Protein AF-A0ABD3L3A5-F1 (afdb_monomer_lite)

InterPro domains:
  IPR055900 Domain of unknown function DUF7477 [PF24289] (70-193)

Sequence (197 aa):
MATPLDMPCDACPGPYLQFTASVLDLKFDEEPNYAEYISLFHGITGQNIYVWPVHRDASQEVPCEQVQLKDDDEPSKRTRIGLKLKQWMSVYHVHLPMKQRYLSNSNDVDLPLHIQKGRAKGIHVASVASGPLSKSWAIIMDDGVGYTAQTYAISFGYLPEDWIRAHRSQSYYITIVAGAADHRFLVIRSKGWSVNV

Organism: Eucalyptus globulus (NCBI:txid34317)

Structure (mmCIF, N/CA/C/O backbone):
data_AF-A0ABD3L3A5-F1
#
_entry.id   AF-A0ABD3L3A5-F1
#
loop_
_atom_site.group_PDB
_atom_site.id
_atom_site.type_symbol
_atom_site.label_atom_id
_atom_site.label_alt_id
_atom_site.label_comp_id
_atom_site.label_asym_id
_atom_site.label_entity_id
_atom_site.label_seq_id
_atom_site.pdbx_PDB_ins_code
_atom_site.Cartn_x
_atom_site.Cartn_y
_atom_site.Cartn_z
_atom_site.occupancy
_atom_site.B_iso_or_equiv
_atom_site.auth_seq_id
_atom_site.auth_comp_id
_atom_site.auth_asym_id
_atom_site.auth_atom_id
_atom_site.pdbx_PDB_model_num
ATOM 1 N N . MET A 1 1 ? -26.526 29.494 6.160 1.00 39.25 1 MET A N 1
ATOM 2 C CA . MET A 1 1 ? -26.578 28.332 5.252 1.00 39.25 1 MET A CA 1
ATOM 3 C C . MET A 1 1 ? -26.119 27.134 6.058 1.00 39.25 1 MET A C 1
ATOM 5 O O . MET A 1 1 ? -24.961 27.113 6.447 1.00 39.25 1 MET A O 1
ATOM 9 N N . ALA A 1 2 ? -27.033 26.241 6.433 1.00 44.03 2 ALA A N 1
ATOM 10 C CA . ALA A 1 2 ? -26.690 25.049 7.200 1.00 44.03 2 ALA A CA 1
ATOM 11 C C . ALA A 1 2 ? -26.142 23.997 6.229 1.00 44.03 2 ALA A C 1
ATOM 13 O O . ALA A 1 2 ? -26.811 23.646 5.259 1.00 44.03 2 ALA A O 1
ATOM 14 N N . THR A 1 3 ? -24.908 23.553 6.446 1.00 47.72 3 THR A N 1
ATOM 15 C CA . THR A 1 3 ? -24.361 22.368 5.779 1.00 47.72 3 THR A CA 1
ATOM 16 C C . THR A 1 3 ? -25.248 21.171 6.124 1.00 47.72 3 THR A C 1
ATOM 18 O O . THR A 1 3 ? -25.439 20.913 7.313 1.00 47.72 3 THR A O 1
ATOM 21 N N . PRO A 1 4 ? -25.815 20.459 5.135 1.00 51.56 4 PRO A N 1
ATOM 22 C CA . PRO A 1 4 ? -26.611 19.270 5.408 1.00 51.56 4 PRO A CA 1
ATOM 23 C C . PRO A 1 4 ? -25.742 18.207 6.095 1.00 51.56 4 PRO A C 1
ATOM 25 O O . PRO A 1 4 ? -24.599 17.977 5.692 1.00 51.56 4 PRO A O 1
ATOM 28 N N . LEU A 1 5 ? -26.295 17.577 7.138 1.00 51.19 5 LEU A N 1
ATOM 29 C CA . LEU A 1 5 ? -25.652 16.523 7.938 1.00 51.19 5 LEU A CA 1
ATOM 30 C C . LEU A 1 5 ? -25.265 15.276 7.130 1.00 51.19 5 LEU A C 1
ATOM 32 O O . LEU A 1 5 ? -24.512 14.448 7.634 1.00 51.19 5 LEU A O 1
ATOM 36 N N . ASP A 1 6 ? -25.745 15.165 5.894 1.00 52.41 6 ASP A N 1
ATOM 37 C CA . ASP A 1 6 ? -25.527 14.005 5.032 1.00 52.41 6 ASP A CA 1
ATOM 38 C C . ASP A 1 6 ? -24.131 13.976 4.389 1.00 52.41 6 ASP A C 1
ATOM 40 O O . ASP A 1 6 ? -23.719 12.953 3.857 1.00 52.41 6 ASP A O 1
ATOM 44 N N . MET A 1 7 ? -23.364 15.073 4.423 1.00 51.09 7 MET A N 1
ATOM 45 C CA . MET A 1 7 ? -22.131 15.162 3.625 1.00 51.09 7 MET A CA 1
ATOM 46 C C . MET A 1 7 ? -20.868 14.466 4.186 1.00 51.09 7 MET A C 1
ATOM 48 O O . MET A 1 7 ? -19.967 14.205 3.389 1.00 51.09 7 MET A O 1
ATOM 52 N N . PRO A 1 8 ? -20.732 14.152 5.495 1.00 52.25 8 PRO A N 1
ATOM 53 C CA . PRO A 1 8 ? -19.594 13.376 5.987 1.00 52.25 8 PRO A CA 1
ATOM 54 C C . PRO A 1 8 ? -19.898 11.901 6.295 1.00 52.25 8 PRO A C 1
ATOM 56 O O . PRO A 1 8 ? -18.972 11.202 6.706 1.00 52.25 8 PRO A O 1
ATOM 59 N N . CYS A 1 9 ? -21.142 11.412 6.167 1.00 52.06 9 CYS A N 1
ATOM 60 C CA . CYS A 1 9 ? -21.490 10.118 6.763 1.00 52.06 9 CYS A CA 1
ATOM 61 C C . CYS A 1 9 ? -22.520 9.260 6.005 1.00 52.06 9 CYS A C 1
ATOM 63 O O . CYS A 1 9 ? -23.557 8.893 6.553 1.00 52.06 9 CYS A O 1
ATOM 65 N N . ASP A 1 10 ? -22.172 8.820 4.793 1.00 55.31 10 ASP A N 1
ATOM 66 C CA . ASP A 1 10 ? -22.954 7.838 4.013 1.00 55.31 10 ASP A CA 1
ATOM 67 C C . ASP A 1 10 ? -23.105 6.455 4.699 1.00 55.31 10 ASP A C 1
ATOM 69 O O . ASP A 1 10 ? -23.906 5.628 4.271 1.00 55.31 10 ASP A O 1
ATOM 73 N N . ALA A 1 11 ? -22.350 6.191 5.774 1.00 58.19 11 ALA A N 1
ATOM 74 C CA . ALA A 1 11 ? -22.348 4.928 6.523 1.00 58.19 11 ALA A CA 1
ATOM 75 C C . ALA A 1 11 ? -22.592 5.103 8.038 1.00 58.19 11 ALA A C 1
ATOM 77 O O . ALA A 1 11 ? -22.272 4.210 8.826 1.00 58.19 11 ALA A O 1
ATOM 78 N N . CYS A 1 12 ? -23.116 6.254 8.479 1.00 62.62 12 CYS A N 1
ATOM 79 C CA . CYS A 1 12 ? -23.375 6.479 9.902 1.00 62.62 12 CYS A CA 1
ATOM 80 C C . CYS A 1 12 ? -24.546 5.608 10.394 1.00 62.62 12 CYS A C 1
ATOM 82 O O . CYS A 1 12 ? -25.647 5.701 9.846 1.00 62.62 12 CYS A O 1
ATOM 84 N N . PRO A 1 13 ? -24.371 4.809 11.462 1.00 73.94 13 PRO A N 1
ATOM 85 C CA . PRO A 1 13 ? -25.483 4.100 12.081 1.00 73.94 13 PRO A CA 1
ATOM 86 C C . PRO A 1 13 ? -26.557 5.087 12.558 1.00 73.94 13 PRO A C 1
ATOM 88 O O . PRO A 1 13 ? -26.231 6.120 13.144 1.00 73.94 13 PRO A O 1
ATOM 91 N N . GLY A 1 14 ? -27.834 4.746 12.358 1.00 78.31 14 GLY A N 1
ATOM 92 C CA . GLY A 1 14 ? -28.985 5.612 12.662 1.00 78.31 14 GLY A CA 1
ATOM 93 C C . GLY A 1 14 ? -28.953 6.338 14.022 1.00 78.31 14 GLY A C 1
ATOM 94 O O . GLY A 1 14 ? -29.267 7.529 14.052 1.00 78.31 14 GLY A O 1
ATOM 95 N N . PRO A 1 15 ? -28.513 5.704 15.129 1.00 82.25 15 PRO A N 1
ATOM 96 C CA . PRO A 1 15 ? -28.387 6.372 16.428 1.00 82.25 15 PRO A CA 1
ATOM 97 C C . PRO A 1 15 ? -27.468 7.599 16.440 1.00 82.25 15 PRO A C 1
ATOM 99 O O . PRO A 1 15 ? -27.747 8.566 17.145 1.00 82.25 15 PRO A O 1
ATOM 102 N N . TYR A 1 16 ? -26.400 7.602 15.634 1.00 79.69 16 TYR A N 1
ATOM 103 C CA . TYR A 1 16 ? -25.496 8.749 15.536 1.00 79.69 16 TYR A CA 1
ATOM 104 C C . TYR A 1 16 ? -26.164 9.941 14.852 1.00 79.69 16 TYR A C 1
ATOM 106 O O . TYR A 1 16 ? -25.969 11.065 15.300 1.00 79.69 16 TYR A O 1
ATOM 114 N N . LEU A 1 17 ? -26.979 9.699 13.820 1.00 82.25 17 LEU A N 1
ATOM 115 C CA . LEU A 1 17 ? -27.722 10.755 13.125 1.00 82.25 17 LEU A CA 1
ATOM 116 C C . LEU A 1 17 ? -28.801 11.372 14.021 1.00 82.25 17 LEU A C 1
ATOM 118 O O . LEU A 1 17 ? -28.996 12.584 14.016 1.00 82.25 17 LEU A O 1
ATOM 122 N N . GLN A 1 18 ? -29.482 10.542 14.814 1.00 81.81 18 GLN A N 1
ATOM 123 C CA . GLN A 1 18 ? -30.490 11.010 15.766 1.00 81.81 18 GLN A CA 1
ATOM 124 C C . GLN A 1 18 ? -29.857 11.863 16.869 1.00 81.81 18 GLN A C 1
ATOM 126 O O . GLN A 1 18 ? -30.337 12.956 17.148 1.00 81.81 18 GLN A O 1
ATOM 131 N N . PHE A 1 19 ? -28.730 11.417 17.428 1.00 86.12 19 PHE A N 1
ATOM 132 C CA . PHE A 1 19 ? -27.993 12.182 18.430 1.00 86.12 19 PHE A CA 1
ATOM 133 C C . PHE A 1 19 ? -27.501 13.535 17.898 1.00 86.12 19 PHE A C 1
ATOM 135 O O . PHE A 1 19 ? -27.690 14.560 18.551 1.00 86.12 19 PHE A O 1
ATOM 142 N N . THR A 1 20 ? -26.876 13.565 16.717 1.00 82.06 20 THR A N 1
ATOM 143 C CA . THR A 1 20 ? -26.348 14.817 16.158 1.00 82.06 20 THR A CA 1
ATOM 144 C C . THR A 1 20 ? -27.461 15.798 15.812 1.00 82.06 20 THR A C 1
ATOM 146 O O . THR A 1 20 ? -27.297 16.986 16.072 1.00 82.06 20 THR A O 1
ATOM 149 N N . ALA A 1 21 ? -28.596 15.325 15.292 1.00 85.00 21 ALA A N 1
ATOM 150 C CA . ALA A 1 21 ? -29.762 16.169 15.049 1.00 85.00 21 ALA A CA 1
ATOM 151 C C . ALA A 1 21 ? -30.277 16.813 16.347 1.00 85.00 21 ALA A C 1
ATOM 153 O O . ALA A 1 21 ? -30.484 18.023 16.378 1.00 85.00 21 ALA A O 1
ATOM 154 N N . SER A 1 22 ? -30.405 16.040 17.430 1.00 84.12 22 SER A N 1
ATOM 155 C CA . SER A 1 22 ? -30.870 16.557 18.723 1.00 84.12 22 SER A CA 1
ATOM 156 C C . SER A 1 22 ? -29.886 17.538 19.366 1.00 84.12 22 SER A C 1
ATOM 158 O O . SER A 1 22 ? -30.298 18.571 19.879 1.00 84.12 22 SER A O 1
ATOM 160 N N . VAL A 1 23 ? -28.578 17.266 19.310 1.00 86.00 23 VAL A N 1
ATOM 161 C CA . VAL A 1 23 ? -27.558 18.159 19.891 1.00 86.00 23 VAL A CA 1
ATOM 162 C C . VAL A 1 23 ? -27.420 19.464 19.107 1.00 86.00 23 VAL A C 1
ATOM 164 O O . VAL A 1 23 ? -27.127 20.501 19.696 1.00 86.00 23 VAL A O 1
ATOM 167 N N . LEU A 1 24 ? -27.623 19.433 17.789 1.00 85.19 24 LEU A N 1
ATOM 168 C CA . LEU A 1 24 ? -27.557 20.634 16.955 1.00 85.19 24 LEU A CA 1
ATOM 169 C C . LEU A 1 24 ? -28.806 21.517 17.069 1.00 85.19 24 LEU A C 1
ATOM 171 O O . LEU A 1 24 ? -28.704 22.714 16.809 1.00 85.19 24 LEU A O 1
ATOM 175 N N . ASP A 1 25 ? -29.950 20.949 17.454 1.00 86.81 25 ASP A N 1
ATOM 176 C CA . ASP A 1 25 ? -31.201 21.687 17.690 1.00 86.81 25 ASP A CA 1
ATOM 177 C C . ASP A 1 25 ? -31.326 22.219 19.132 1.00 86.81 25 ASP A C 1
ATOM 179 O O . ASP A 1 25 ? -32.231 22.992 19.449 1.00 86.81 25 ASP A O 1
ATOM 183 N N . LEU A 1 26 ? -30.395 21.843 20.015 1.00 88.06 26 LEU A N 1
ATOM 184 C CA . LEU A 1 26 ? -30.419 22.235 21.420 1.00 88.06 26 LEU A CA 1
ATOM 185 C C . LEU A 1 26 ? -30.184 23.742 21.595 1.00 88.06 26 LEU A C 1
ATOM 187 O O . LEU A 1 26 ? -29.246 24.325 21.041 1.00 88.06 26 LEU A O 1
ATOM 191 N N . LYS A 1 27 ? -31.014 24.383 22.421 1.00 86.69 27 LYS A N 1
ATOM 192 C CA . LYS A 1 27 ? -30.847 25.800 22.768 1.00 86.69 27 LYS A CA 1
ATOM 193 C C . LYS A 1 27 ? -29.768 25.976 23.834 1.00 86.69 27 LYS A C 1
ATOM 195 O O . LYS A 1 27 ? -29.511 25.084 24.631 1.00 86.69 27 LYS A O 1
ATOM 200 N N . PHE A 1 28 ? -29.169 27.165 23.877 1.00 80.31 28 PHE A N 1
ATOM 201 C CA . PHE A 1 28 ? -28.064 27.477 24.793 1.00 80.31 28 PHE A CA 1
ATOM 202 C C . PHE A 1 28 ? -28.402 27.248 26.279 1.00 80.31 28 PHE A C 1
ATOM 204 O O . PHE A 1 28 ? -27.544 26.795 27.029 1.00 80.31 28 PHE A O 1
ATOM 211 N N . ASP A 1 29 ? -29.647 27.522 26.681 1.00 87.94 29 ASP A N 1
ATOM 212 C CA . ASP A 1 29 ? -30.117 27.393 28.069 1.00 87.94 29 ASP A CA 1
ATOM 213 C C . ASP A 1 29 ? -30.863 26.071 28.345 1.00 87.94 29 ASP A C 1
ATOM 215 O O . ASP A 1 29 ? -31.409 25.882 29.431 1.00 87.94 29 ASP A O 1
ATOM 219 N N . GLU A 1 30 ? -30.948 25.170 27.362 1.00 88.12 30 GLU A N 1
ATOM 220 C CA . GLU A 1 30 ? -31.668 23.901 27.483 1.00 88.12 30 GLU A CA 1
ATOM 221 C C . GLU A 1 30 ? -30.737 22.803 28.011 1.00 88.12 30 GLU A C 1
ATOM 223 O O . GLU A 1 30 ? -29.646 22.581 27.484 1.00 88.12 30 GLU A O 1
ATOM 228 N N . GLU A 1 31 ? -31.154 22.103 29.070 1.00 86.00 31 GLU A N 1
ATOM 229 C CA . GLU A 1 31 ? -30.386 20.976 29.599 1.00 86.00 31 GLU A CA 1
ATOM 230 C C . GLU A 1 31 ? -30.533 19.757 28.672 1.00 86.00 31 GLU A C 1
ATOM 232 O O . GLU A 1 31 ? -31.655 19.303 28.431 1.00 86.00 31 GLU A O 1
ATOM 237 N N . PRO A 1 32 ? -29.431 19.182 28.153 1.00 86.75 32 PRO A N 1
ATOM 238 C CA . PRO A 1 32 ? -29.523 18.048 27.246 1.00 86.75 32 PRO A CA 1
ATOM 239 C C . PRO A 1 32 ? -30.070 16.808 27.960 1.00 86.75 32 PRO A C 1
ATOM 241 O O . PRO A 1 32 ? -29.621 16.459 29.055 1.00 86.75 32 PRO A O 1
ATOM 244 N N . ASN A 1 33 ? -30.978 16.076 27.311 1.00 85.81 33 ASN A N 1
ATOM 245 C CA . ASN A 1 33 ? -31.489 14.815 27.845 1.00 85.81 33 ASN A CA 1
ATOM 246 C C . ASN A 1 33 ? -30.467 13.678 27.676 1.00 85.81 33 ASN A C 1
ATOM 248 O O . ASN A 1 33 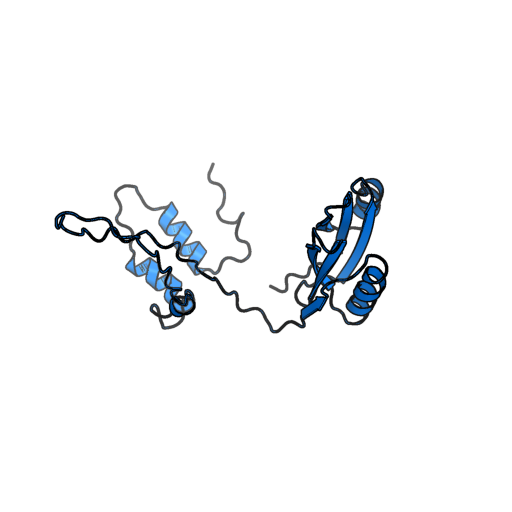? -30.549 12.843 26.773 1.00 85.81 33 ASN A O 1
ATOM 252 N N . TYR A 1 34 ? -29.490 13.627 28.581 1.00 82.56 34 TYR A N 1
ATOM 253 C CA . TYR A 1 34 ? -28.433 12.615 28.555 1.00 82.56 34 TYR A CA 1
ATOM 254 C C . TYR A 1 34 ? -28.968 11.179 28.637 1.00 82.56 34 TYR A C 1
ATOM 256 O O . TYR A 1 34 ? -28.387 10.284 28.027 1.00 82.56 34 TYR A O 1
ATOM 264 N N . ALA A 1 35 ? -30.069 10.940 29.356 1.00 82.38 35 ALA A N 1
ATOM 265 C CA . ALA A 1 35 ? -30.639 9.600 29.503 1.00 82.38 35 ALA A CA 1
ATOM 266 C C . ALA A 1 35 ? -31.161 9.048 28.167 1.00 82.38 35 ALA A C 1
ATOM 268 O O . ALA A 1 35 ? -30.964 7.872 27.849 1.00 82.38 35 ALA A O 1
ATOM 269 N N . GLU A 1 36 ? -31.778 9.908 27.360 1.00 84.50 36 GLU A N 1
ATOM 270 C CA . GLU A 1 36 ? -32.260 9.565 26.024 1.00 84.50 36 GLU A CA 1
ATOM 271 C C . GLU A 1 36 ? -31.098 9.319 25.060 1.00 84.50 36 GLU A C 1
ATOM 273 O O . GLU A 1 36 ? -31.061 8.285 24.394 1.00 84.50 36 GLU A O 1
ATOM 278 N N . TYR A 1 37 ? -30.077 10.180 25.077 1.00 85.19 37 TYR A N 1
ATOM 279 C CA . TYR A 1 37 ? -28.879 9.991 24.255 1.00 85.19 37 TYR A CA 1
ATOM 280 C C . 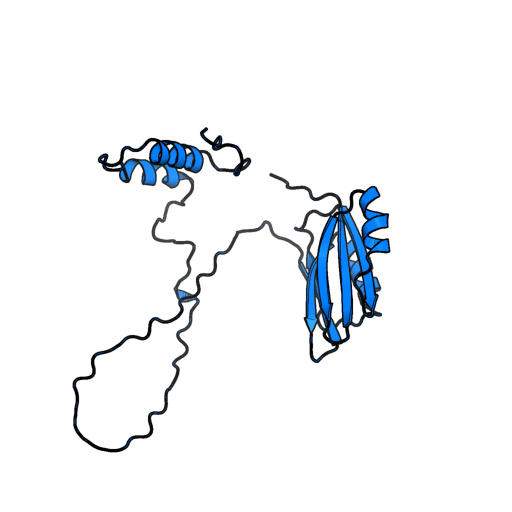TYR A 1 37 ? -28.143 8.693 24.560 1.00 85.19 37 TYR A C 1
ATOM 282 O O . TYR A 1 37 ? -27.755 7.977 23.643 1.00 85.19 37 TYR A O 1
ATOM 290 N N . ILE A 1 38 ? -27.984 8.348 25.837 1.00 80.06 38 ILE A N 1
ATOM 291 C CA . ILE A 1 38 ? -27.358 7.084 26.237 1.00 80.06 38 ILE A CA 1
ATOM 292 C C . ILE A 1 38 ? -28.194 5.891 25.745 1.00 80.06 38 ILE A C 1
ATOM 294 O O . ILE A 1 38 ? -27.638 4.888 25.294 1.00 80.06 38 ILE A O 1
ATOM 298 N N . SER A 1 39 ? -29.523 6.014 25.767 1.00 82.62 39 SER A N 1
ATOM 299 C CA . SER A 1 39 ? -30.437 4.958 25.319 1.00 82.62 39 SER A CA 1
ATOM 300 C C . SER A 1 39 ? -30.344 4.694 23.812 1.00 82.62 39 SER A C 1
ATOM 302 O O . SER A 1 39 ? -30.400 3.533 23.406 1.00 82.62 39 SER A O 1
ATOM 304 N N . LEU A 1 40 ? -30.119 5.729 22.988 1.00 82.81 40 LEU A N 1
ATOM 305 C CA . LEU A 1 40 ? -29.905 5.585 21.538 1.00 82.81 40 LEU A CA 1
ATOM 306 C C . LEU A 1 40 ? -28.744 4.632 21.214 1.00 82.81 40 LEU A C 1
ATOM 308 O O . LEU A 1 40 ? -28.814 3.849 20.265 1.00 82.81 40 LEU A O 1
ATOM 312 N N . PHE A 1 41 ? -27.681 4.670 22.018 1.00 80.31 41 PHE A N 1
ATOM 313 C CA . PHE A 1 41 ? -26.477 3.879 21.776 1.00 80.31 41 PHE A CA 1
ATOM 314 C C . PHE A 1 41 ? -26.493 2.502 22.431 1.00 80.31 41 PHE A C 1
ATOM 316 O O . PHE A 1 41 ? -25.655 1.685 22.070 1.00 80.31 41 PHE A O 1
ATOM 323 N N . HIS A 1 42 ? -27.460 2.179 23.294 1.00 73.50 42 HIS A N 1
ATOM 324 C CA . HIS A 1 42 ? -27.514 0.892 24.001 1.00 73.50 42 HIS A CA 1
ATOM 325 C C . HIS A 1 42 ? -27.622 -0.334 23.063 1.00 73.50 42 HIS A C 1
ATOM 327 O O . HIS A 1 42 ? -27.287 -1.451 23.450 1.00 73.50 42 HIS A O 1
ATOM 333 N N . GLY A 1 43 ? -28.087 -0.154 21.820 1.00 68.62 43 GLY A N 1
ATOM 334 C CA . GLY A 1 43 ? -28.076 -1.209 20.795 1.00 68.62 43 GLY A CA 1
ATOM 335 C C . GLY A 1 43 ? -26.723 -1.395 20.091 1.00 68.62 43 GLY A C 1
ATOM 336 O O . GLY A 1 43 ? -26.465 -2.465 19.548 1.00 68.62 43 GLY A O 1
ATOM 337 N N . ILE A 1 44 ? -25.866 -0.366 20.099 1.00 68.19 44 ILE A N 1
ATOM 338 C CA . ILE A 1 44 ? -24.547 -0.342 19.439 1.00 68.19 44 ILE A CA 1
ATOM 339 C C . ILE A 1 44 ? -23.431 -0.620 20.448 1.00 68.19 44 ILE A C 1
ATOM 341 O O . ILE A 1 44 ? -22.529 -1.415 20.190 1.00 68.19 44 ILE A O 1
ATOM 345 N N . THR A 1 45 ? -23.479 0.025 21.610 1.00 62.00 45 THR A N 1
ATOM 346 C CA . THR A 1 45 ? -22.629 -0.320 22.742 1.00 62.00 45 THR A CA 1
ATOM 347 C C . THR A 1 45 ? -23.196 -1.605 23.312 1.00 62.00 45 THR A C 1
ATOM 349 O O . THR A 1 45 ? -24.304 -1.597 23.841 1.00 62.00 45 THR A O 1
ATOM 352 N N . GLY A 1 46 ? -22.480 -2.719 23.152 1.00 56.75 46 GLY A N 1
ATOM 353 C CA . GLY A 1 46 ? -22.901 -4.012 23.692 1.00 56.75 46 GLY A CA 1
ATOM 354 C C . GLY A 1 46 ? -23.305 -3.921 25.169 1.00 56.75 46 GLY A C 1
ATOM 355 O O . GLY A 1 46 ? -22.967 -2.954 25.847 1.00 56.75 46 GLY A O 1
ATOM 356 N N . GLN A 1 47 ? -23.992 -4.949 25.681 1.00 52.69 47 GLN A N 1
ATOM 357 C CA . GLN A 1 47 ? -24.621 -5.021 27.020 1.00 52.69 47 GLN A CA 1
ATOM 358 C C . GLN A 1 47 ? -23.723 -4.668 28.229 1.00 52.69 47 GLN A C 1
ATOM 360 O O . GLN A 1 47 ? -24.184 -4.694 29.367 1.00 52.69 47 GLN A O 1
ATOM 365 N N . ASN A 1 48 ? -22.448 -4.348 28.021 1.00 47.62 48 ASN A N 1
ATOM 366 C CA . ASN A 1 48 ? -21.506 -3.995 29.057 1.00 47.62 48 ASN A CA 1
ATOM 367 C C . ASN A 1 48 ? -20.872 -2.617 28.798 1.00 47.62 48 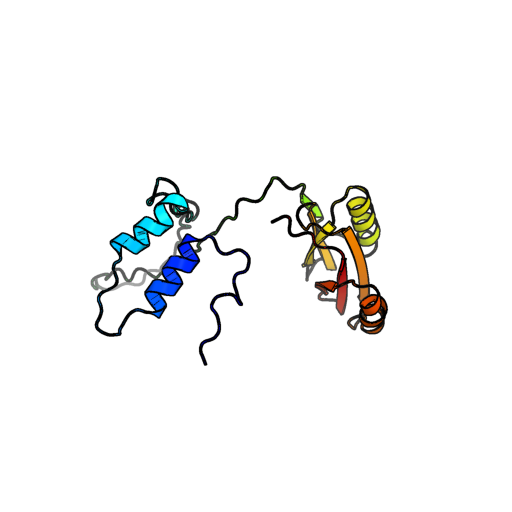ASN A C 1
ATOM 369 O O . ASN A 1 48 ? -19.836 -2.500 28.150 1.00 47.62 48 ASN A O 1
ATOM 373 N N . ILE A 1 49 ? -21.477 -1.575 29.376 1.00 47.19 49 ILE A N 1
ATOM 374 C CA . ILE A 1 49 ? -20.970 -0.188 29.379 1.00 47.19 49 ILE A CA 1
ATOM 375 C C . ILE A 1 49 ? -19.612 -0.087 30.117 1.00 47.19 49 ILE A C 1
ATOM 377 O O . ILE A 1 49 ? -18.856 0.859 29.907 1.00 47.19 49 ILE A O 1
ATOM 381 N N . TYR A 1 50 ? -19.256 -1.090 30.935 1.00 48.59 50 TYR A N 1
ATOM 382 C CA . TYR A 1 50 ? -17.951 -1.200 31.599 1.00 48.59 50 TYR A CA 1
ATOM 383 C C . TYR A 1 50 ? -16.904 -1.982 30.790 1.00 48.59 50 TYR A C 1
ATOM 385 O O . TYR A 1 50 ? -15.723 -1.933 31.132 1.00 48.59 50 TYR A O 1
ATOM 393 N N . VAL A 1 51 ? -17.286 -2.649 29.694 1.00 47.78 51 VAL A N 1
ATOM 394 C CA . VAL A 1 51 ? -16.338 -3.160 28.691 1.00 47.78 51 VAL A CA 1
ATOM 395 C C . VAL A 1 51 ? -16.157 -2.057 27.664 1.00 47.78 51 VAL A C 1
ATOM 397 O O . VAL A 1 51 ? -16.669 -2.077 26.548 1.00 47.78 51 VAL A O 1
ATOM 400 N N . TRP A 1 52 ? -15.439 -1.026 28.085 1.00 43.09 52 TRP A N 1
ATOM 401 C CA . TRP A 1 52 ? -14.909 -0.061 27.143 1.00 43.09 52 TRP A CA 1
ATOM 402 C C . TRP A 1 52 ? -13.958 -0.820 26.194 1.00 43.09 52 TRP A C 1
ATOM 404 O O . TRP A 1 52 ? -13.183 -1.647 26.678 1.00 43.09 52 TRP A O 1
ATOM 414 N N . PRO A 1 53 ? -13.926 -0.545 24.875 1.00 44.50 53 PRO A N 1
ATOM 415 C CA . PRO A 1 53 ? -12.925 -1.134 23.972 1.00 44.50 53 PRO A CA 1
ATOM 416 C C . PRO A 1 53 ? -11.478 -0.801 24.380 1.00 44.50 53 PRO A C 1
ATOM 418 O O . PRO A 1 53 ? -10.521 -1.348 23.838 1.00 44.50 53 PRO A O 1
ATOM 421 N N . VAL A 1 54 ? -11.318 0.117 25.336 1.00 45.09 54 VAL A N 1
ATOM 422 C CA . VAL A 1 54 ? -10.059 0.509 25.953 1.00 45.09 54 VAL A CA 1
ATOM 423 C C . VAL A 1 54 ? -9.676 -0.516 27.023 1.00 45.09 54 VAL A C 1
ATOM 425 O O . VAL A 1 54 ? -10.003 -0.374 28.202 1.00 45.09 54 VAL A O 1
ATOM 428 N N . HIS A 1 55 ? -8.936 -1.543 26.611 1.00 43.94 55 HIS A N 1
ATOM 429 C CA . HIS A 1 55 ? -8.261 -2.458 27.528 1.00 43.94 55 HIS A CA 1
ATOM 430 C C . HIS A 1 55 ? -7.138 -1.690 28.252 1.00 43.94 55 HIS A C 1
ATOM 432 O O . HIS A 1 55 ? -6.042 -1.519 27.718 1.00 43.94 55 HIS A O 1
ATOM 438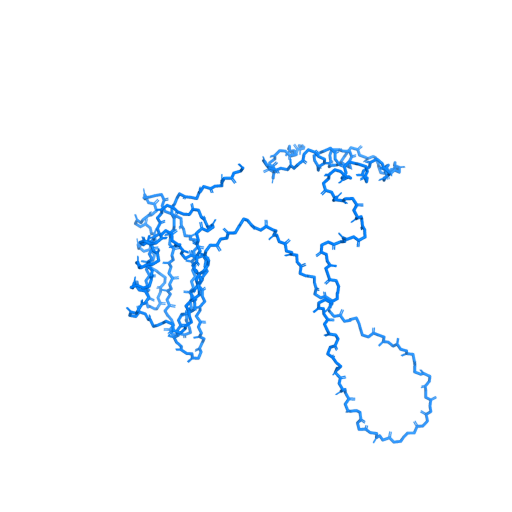 N N . ARG A 1 56 ? -7.400 -1.174 29.462 1.00 44.03 56 ARG A N 1
ATOM 439 C CA . ARG A 1 56 ? -6.375 -0.459 30.253 1.00 44.03 56 ARG A CA 1
ATOM 440 C C . ARG A 1 56 ? -5.248 -1.375 30.738 1.00 44.03 56 ARG A C 1
ATOM 442 O O . ARG A 1 56 ? -4.130 -0.906 30.922 1.00 44.03 56 ARG A O 1
ATOM 449 N N . ASP A 1 57 ? -5.519 -2.670 30.869 1.00 43.50 57 ASP A N 1
ATOM 450 C CA . ASP A 1 57 ? -4.580 -3.633 31.464 1.00 43.50 57 ASP A CA 1
ATOM 451 C C . ASP A 1 57 ? -3.417 -4.042 30.543 1.00 43.50 57 ASP A C 1
ATOM 453 O O . ASP A 1 57 ? -2.499 -4.730 30.980 1.00 43.50 57 ASP A O 1
ATOM 457 N N . ALA A 1 58 ? -3.415 -3.624 29.270 1.00 44.72 58 ALA A N 1
ATOM 458 C CA . ALA A 1 58 ? -2.319 -3.932 28.345 1.00 44.72 58 ALA A CA 1
ATOM 459 C C . ALA A 1 58 ? -1.087 -3.022 28.528 1.00 44.72 58 ALA A C 1
ATOM 461 O O . ALA A 1 58 ? -0.029 -3.297 27.962 1.00 44.72 58 ALA A O 1
ATOM 462 N N . SER A 1 59 ? -1.197 -1.942 29.310 1.00 44.28 59 SER A N 1
ATOM 463 C CA . SER A 1 59 ? -0.041 -1.126 29.687 1.00 44.28 59 SER A CA 1
ATOM 464 C C . SER A 1 59 ? 0.571 -1.693 30.961 1.00 44.28 59 SER A C 1
ATOM 466 O O . SER A 1 59 ? 0.214 -1.289 32.064 1.00 44.28 59 SER A O 1
ATOM 468 N N . GLN A 1 60 ? 1.494 -2.640 30.813 1.00 40.16 60 GLN A N 1
ATOM 469 C CA . GLN A 1 60 ? 2.343 -3.050 31.923 1.00 40.16 60 GLN A CA 1
ATOM 470 C C . GLN A 1 60 ? 3.150 -1.820 32.358 1.00 40.16 60 GLN A C 1
ATOM 472 O O . GLN A 1 60 ? 3.934 -1.283 31.572 1.00 40.16 60 GLN A O 1
ATOM 477 N N . GLU A 1 61 ? 2.899 -1.322 33.571 1.00 43.09 61 GLU A N 1
ATOM 478 C CA . GLU A 1 61 ? 3.683 -0.236 34.152 1.00 43.09 61 GLU A CA 1
ATOM 479 C C . GLU A 1 61 ? 5.144 -0.685 34.182 1.00 43.09 61 GLU A C 1
ATOM 481 O O . GLU A 1 61 ? 5.515 -1.565 34.954 1.00 43.09 61 GLU A O 1
ATOM 486 N N . VAL A 1 62 ? 5.969 -0.128 33.297 1.00 40.09 62 VAL A N 1
ATOM 487 C CA . VAL A 1 62 ? 7.415 -0.320 33.356 1.00 40.09 62 VAL A CA 1
ATOM 488 C C . VAL A 1 62 ? 7.903 0.603 34.471 1.00 40.09 62 VAL A C 1
ATOM 490 O O . VAL A 1 62 ? 7.766 1.824 34.327 1.00 40.09 62 VAL A O 1
ATOM 493 N N . PRO A 1 63 ? 8.431 0.091 35.595 1.00 31.91 63 PRO A N 1
ATOM 494 C CA . PRO A 1 63 ? 8.974 0.957 36.624 1.00 31.91 63 PRO A CA 1
ATOM 495 C C . PRO A 1 63 ? 10.220 1.633 36.051 1.00 31.91 63 PRO A C 1
ATOM 497 O O . PRO A 1 63 ? 11.245 0.993 35.830 1.00 31.91 63 PRO A O 1
ATOM 500 N N . CYS A 1 64 ? 10.144 2.936 35.788 1.00 34.38 64 CYS A N 1
ATOM 501 C CA . CYS A 1 64 ? 11.352 3.736 35.644 1.00 34.38 64 CYS A CA 1
ATOM 502 C C . CYS A 1 64 ? 11.973 3.866 37.036 1.00 34.38 64 CYS A C 1
ATOM 504 O O . CYS A 1 64 ? 11.581 4.739 37.813 1.00 34.38 64 CYS A O 1
ATOM 506 N N . GLU A 1 65 ? 12.937 3.007 37.363 1.00 34.12 65 GLU A N 1
ATOM 507 C CA . GLU A 1 65 ? 13.844 3.267 38.477 1.00 34.12 65 GLU A CA 1
ATOM 508 C C . GLU A 1 65 ? 14.685 4.502 38.138 1.00 34.12 65 GLU A C 1
ATOM 510 O O . GLU A 1 65 ? 15.705 4.439 37.454 1.00 34.12 65 GLU A O 1
ATOM 515 N N . GLN A 1 66 ? 14.244 5.669 38.605 1.00 41.84 66 GLN A N 1
ATOM 516 C CA . GLN A 1 66 ? 15.136 6.809 38.741 1.00 41.84 66 GLN A CA 1
ATOM 517 C C . GLN A 1 66 ? 15.999 6.569 39.977 1.00 41.84 66 GLN A C 1
ATOM 519 O O . GLN A 1 66 ? 15.564 6.795 41.107 1.00 41.84 66 GLN A O 1
ATOM 524 N N . VAL A 1 67 ? 17.229 6.105 39.754 1.00 35.06 67 VAL A N 1
ATOM 525 C CA . VAL A 1 67 ? 18.284 6.114 40.770 1.00 35.06 67 VAL A CA 1
ATOM 526 C C . VAL A 1 67 ? 18.564 7.575 41.127 1.00 35.06 67 VAL A C 1
ATOM 528 O O . VAL A 1 67 ? 19.248 8.293 40.402 1.00 35.06 67 VAL A O 1
ATOM 531 N N . GLN A 1 68 ? 17.984 8.036 42.231 1.00 35.91 68 GLN A N 1
ATOM 532 C CA . GLN A 1 68 ? 18.364 9.288 42.875 1.00 35.91 68 GLN A CA 1
ATOM 533 C C . GLN A 1 68 ? 19.636 9.016 43.682 1.00 35.91 68 GLN A C 1
ATOM 535 O O . GLN A 1 68 ? 19.598 8.311 44.693 1.00 35.91 68 GLN A O 1
ATOM 540 N N . LEU A 1 69 ? 20.766 9.550 43.212 1.00 37.62 69 LEU A N 1
ATOM 541 C CA . LEU A 1 69 ? 21.954 9.733 44.041 1.00 37.62 69 LEU A CA 1
ATOM 542 C C . LEU A 1 69 ? 21.555 10.634 45.214 1.00 37.62 69 LEU A C 1
ATOM 544 O O . LEU A 1 69 ? 21.088 11.752 45.009 1.00 37.62 69 LEU A O 1
ATOM 548 N N . LYS A 1 70 ? 21.668 10.094 46.427 1.00 33.12 70 LYS A N 1
ATOM 549 C CA . LYS A 1 70 ? 21.454 10.837 47.666 1.00 33.12 70 LYS A CA 1
ATOM 550 C C . LYS A 1 70 ? 22.591 11.837 47.852 1.00 33.12 70 LYS A C 1
ATOM 552 O O . LYS A 1 70 ? 23.746 11.438 47.744 1.00 33.12 70 LYS A O 1
ATOM 557 N N . ASP A 1 71 ? 22.239 13.059 48.223 1.00 35.78 71 ASP A N 1
ATOM 558 C CA . ASP A 1 71 ? 23.067 13.876 49.103 1.00 35.78 71 ASP A CA 1
ATOM 559 C C . ASP A 1 71 ? 22.146 14.521 50.153 1.00 35.78 71 ASP A C 1
ATOM 561 O O . ASP A 1 71 ? 20.989 14.836 49.856 1.00 35.78 71 ASP A O 1
ATOM 565 N N . ASP A 1 72 ? 22.629 14.564 51.391 1.00 43.88 72 ASP A N 1
ATOM 566 C CA . ASP A 1 72 ? 21.906 14.867 52.634 1.00 43.88 72 ASP A CA 1
ATOM 567 C C . ASP A 1 72 ? 21.310 16.293 52.695 1.00 43.88 72 ASP A C 1
ATOM 569 O O . ASP A 1 72 ? 21.979 17.256 52.334 1.00 43.88 72 ASP A O 1
ATOM 573 N N . ASP A 1 73 ? 20.048 16.423 53.140 1.00 41.47 73 ASP A N 1
ATOM 574 C CA . ASP A 1 73 ? 19.609 17.104 54.387 1.00 41.47 73 ASP A CA 1
ATOM 575 C C . ASP A 1 73 ? 18.088 17.446 54.385 1.00 41.47 73 ASP A C 1
ATOM 577 O O . ASP A 1 73 ? 17.546 18.015 53.440 1.00 41.47 73 ASP A O 1
ATOM 581 N N . GLU A 1 74 ? 17.421 17.096 55.495 1.00 39.28 74 GLU A N 1
ATOM 582 C CA . GLU A 1 74 ? 16.040 17.384 55.965 1.00 39.28 74 GLU A CA 1
ATOM 583 C C . GLU A 1 74 ? 14.753 16.962 55.183 1.00 39.28 74 GLU A C 1
ATOM 585 O O . GLU A 1 74 ? 14.651 17.027 53.955 1.00 39.28 74 GLU A O 1
ATOM 590 N N . PRO A 1 75 ? 13.672 16.555 55.903 1.00 36.03 75 PRO A N 1
ATOM 591 C CA . PRO A 1 75 ? 12.474 15.970 55.307 1.00 36.03 75 PRO A CA 1
ATOM 592 C C . PRO A 1 75 ? 11.452 17.043 54.898 1.00 36.03 75 PRO A C 1
ATOM 594 O O . PRO A 1 75 ? 10.547 17.399 55.656 1.00 36.03 75 PRO A O 1
ATOM 597 N N . SER A 1 76 ? 11.515 17.515 53.653 1.00 39.44 76 SER A N 1
ATOM 598 C CA . SER A 1 76 ? 10.384 18.247 53.072 1.00 39.44 76 SER A CA 1
ATOM 599 C C . SER A 1 76 ? 9.256 17.278 52.675 1.00 39.44 76 SER A C 1
ATOM 601 O O . SER A 1 76 ? 9.473 16.201 52.114 1.00 39.44 76 SER A O 1
ATOM 603 N N . LYS A 1 77 ? 8.014 17.636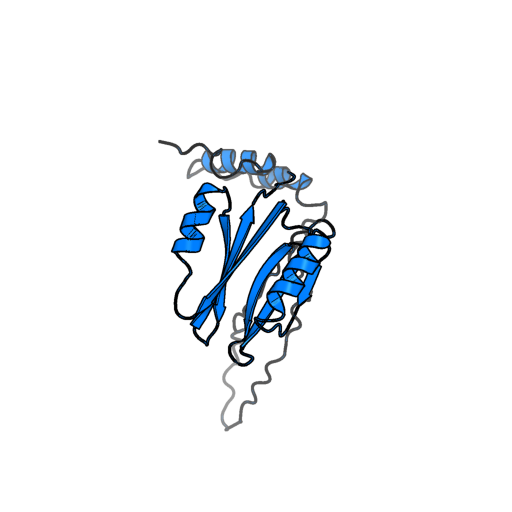 53.031 1.00 42.25 77 LYS A N 1
ATOM 604 C CA . LYS A 1 77 ? 6.802 16.836 52.798 1.00 42.25 77 LYS A CA 1
ATOM 605 C C . LYS A 1 77 ? 6.691 16.473 51.316 1.00 42.25 77 LYS A C 1
ATOM 607 O O . LYS A 1 77 ? 6.471 17.332 50.467 1.00 42.25 77 LYS A O 1
ATOM 612 N N . ARG A 1 78 ? 6.823 15.178 51.022 1.00 34.12 78 ARG A N 1
ATOM 613 C CA . ARG A 1 78 ? 6.781 14.608 49.673 1.00 34.12 78 ARG A CA 1
ATOM 614 C C . ARG A 1 78 ? 5.352 14.653 49.133 1.00 34.12 78 ARG A C 1
ATOM 616 O O . ARG A 1 78 ? 4.617 13.668 49.195 1.00 34.12 78 ARG A O 1
ATOM 623 N N . THR A 1 79 ? 4.939 15.802 48.611 1.00 35.91 79 THR A N 1
ATOM 624 C CA . THR A 1 79 ? 3.728 15.903 47.797 1.00 35.91 79 THR A CA 1
ATOM 625 C C . THR A 1 79 ? 3.946 15.015 46.577 1.00 35.91 79 THR A C 1
ATOM 627 O O . THR A 1 79 ? 4.844 15.266 45.773 1.00 35.91 79 THR A O 1
ATOM 630 N N . ARG A 1 80 ? 3.179 13.924 46.464 1.00 42.28 80 ARG A N 1
ATOM 631 C CA . ARG A 1 80 ? 3.198 13.055 45.282 1.00 42.28 80 ARG A CA 1
ATOM 632 C C . ARG A 1 80 ? 2.672 13.858 44.094 1.00 42.28 80 ARG A C 1
ATOM 634 O O . ARG A 1 80 ? 1.479 13.852 43.814 1.00 42.28 80 ARG A O 1
ATOM 641 N N . ILE A 1 81 ? 3.561 14.550 43.391 1.00 41.06 81 ILE A N 1
ATOM 642 C CA . ILE A 1 81 ? 3.297 15.020 42.036 1.00 41.06 81 ILE A CA 1
ATOM 643 C C . ILE A 1 81 ? 3.372 13.764 41.170 1.00 41.06 81 ILE A C 1
ATOM 645 O O . ILE A 1 81 ? 4.439 13.372 40.702 1.00 41.06 81 ILE A O 1
ATOM 649 N N . GLY A 1 82 ? 2.244 13.062 41.049 1.00 43.25 82 GLY A N 1
ATOM 650 C CA . GLY A 1 82 ? 2.103 12.001 40.066 1.00 43.25 82 GLY A CA 1
ATOM 651 C C . GLY A 1 82 ? 2.309 12.625 38.693 1.00 43.25 82 GLY A C 1
ATOM 652 O O . GLY A 1 82 ? 1.473 13.402 38.234 1.00 43.25 82 GLY A O 1
ATOM 653 N N . LEU A 1 83 ? 3.450 12.345 38.063 1.00 51.28 83 LEU A N 1
ATOM 654 C CA . LEU A 1 83 ? 3.677 12.686 36.665 1.00 51.28 83 LEU A CA 1
ATOM 655 C C . LEU A 1 83 ? 2.498 12.116 35.869 1.00 51.28 83 LEU A C 1
ATOM 657 O O . LEU A 1 83 ? 2.198 10.929 35.992 1.00 51.28 83 LEU A O 1
ATOM 661 N N . LYS A 1 84 ? 1.804 12.955 35.087 1.00 54.47 84 LYS A N 1
ATOM 662 C CA . LYS A 1 84 ? 0.781 12.487 34.142 1.00 54.47 84 LYS A CA 1
ATOM 663 C C . LYS A 1 84 ? 1.460 11.512 33.179 1.00 54.47 84 LYS A C 1
ATOM 665 O O . LYS A 1 84 ? 2.124 11.934 32.234 1.00 54.47 84 LYS A O 1
ATOM 670 N N . LEU A 1 85 ? 1.332 10.217 33.450 1.00 50.47 85 LEU A N 1
ATOM 671 C CA . LEU A 1 85 ? 1.783 9.167 32.551 1.00 50.47 85 LEU A CA 1
ATOM 672 C C . LEU A 1 85 ? 1.025 9.339 31.232 1.00 50.47 85 LEU A C 1
ATOM 674 O O . LEU A 1 85 ? -0.196 9.508 31.227 1.00 50.47 85 LEU A O 1
ATOM 678 N N . LYS A 1 86 ? 1.754 9.337 30.112 1.00 57.41 86 LYS A N 1
ATOM 679 C CA . LYS A 1 86 ? 1.153 9.294 28.777 1.00 57.41 86 LYS A CA 1
ATOM 680 C C . LYS A 1 86 ? 0.451 7.943 28.642 1.00 57.41 86 LYS A C 1
ATOM 682 O O . LYS A 1 86 ? 1.096 6.940 28.355 1.00 57.41 86 LYS A O 1
ATOM 687 N N . GLN A 1 87 ? -0.846 7.911 28.927 1.00 51.78 87 GLN A N 1
ATOM 688 C CA . GLN A 1 87 ? -1.677 6.731 28.727 1.00 51.78 87 GLN A CA 1
ATOM 689 C C . GLN A 1 87 ? -1.942 6.586 27.229 1.00 51.78 87 GLN A C 1
ATOM 691 O O . GLN A 1 87 ? -2.504 7.484 26.602 1.00 51.78 87 GLN A O 1
ATOM 696 N N . TRP A 1 88 ? -1.500 5.473 26.651 1.00 52.84 88 TRP A N 1
ATOM 697 C CA . TRP A 1 88 ? -1.809 5.124 25.270 1.00 52.84 88 TRP A CA 1
ATOM 698 C C . TRP A 1 88 ? -3.138 4.373 25.242 1.00 52.84 88 TRP A C 1
ATOM 700 O O . TRP A 1 88 ? -3.341 3.440 26.015 1.00 52.84 88 TRP A O 1
ATOM 710 N N . MET A 1 89 ? -4.046 4.778 24.359 1.00 54.03 89 MET A N 1
ATOM 711 C CA . MET A 1 89 ? -5.256 4.015 24.060 1.00 54.03 89 MET A CA 1
ATOM 712 C C . MET A 1 89 ? -5.031 3.270 22.747 1.00 54.03 89 MET A C 1
ATOM 714 O O . MET A 1 89 ? -4.726 3.896 21.732 1.00 54.03 89 MET A O 1
ATOM 718 N N . SER A 1 90 ? -5.182 1.947 22.757 1.00 51.56 90 SER A N 1
ATOM 719 C CA . SER A 1 90 ? -5.312 1.156 21.536 1.00 51.56 90 SER A CA 1
ATOM 720 C C . SER A 1 90 ? -6.795 1.029 21.195 1.00 51.56 90 SER A C 1
ATOM 722 O O . SER A 1 90 ? -7.591 0.535 21.988 1.00 51.56 90 SER A O 1
ATOM 724 N N . VAL A 1 91 ? -7.181 1.504 20.012 1.00 56.44 91 VAL A N 1
ATOM 725 C CA . VAL A 1 91 ? -8.517 1.271 19.453 1.00 56.44 91 VAL A CA 1
ATOM 726 C C . VAL A 1 91 ? -8.382 0.120 18.466 1.00 56.44 91 VAL A C 1
ATOM 728 O O . VAL A 1 91 ? -7.659 0.238 17.478 1.00 56.44 91 VAL A O 1
ATOM 731 N N . TYR A 1 92 ? -9.031 -1.007 18.750 1.00 52.09 92 TYR A N 1
ATOM 732 C CA . TYR A 1 92 ? -9.044 -2.163 17.858 1.00 52.09 92 TYR A CA 1
ATOM 733 C C . TYR A 1 92 ? -10.340 -2.174 17.047 1.00 52.09 92 TYR A C 1
ATOM 735 O O . TYR A 1 92 ? -11.428 -2.280 17.610 1.00 52.09 92 TYR A O 1
ATOM 743 N N . HIS A 1 93 ? -10.221 -2.084 15.723 1.00 53.38 93 HIS A N 1
ATOM 744 C CA . HIS A 1 93 ? -11.315 -2.422 14.822 1.00 53.38 93 HIS A CA 1
ATOM 745 C C . HIS A 1 93 ? -11.299 -3.931 14.571 1.00 53.38 93 HIS A C 1
ATOM 747 O O . HIS A 1 93 ? -10.288 -4.490 14.144 1.00 53.38 93 HIS A O 1
ATOM 753 N N . VAL A 1 94 ? -12.428 -4.592 14.833 1.00 57.97 94 VAL A N 1
ATOM 754 C CA . VAL A 1 94 ? -12.611 -6.003 14.482 1.00 57.97 94 VAL A CA 1
ATOM 755 C C . VAL A 1 94 ? -12.742 -6.086 12.963 1.00 57.97 94 VAL A C 1
ATOM 757 O O . VAL A 1 94 ? -13.784 -5.757 12.400 1.00 57.97 94 VAL A O 1
ATOM 760 N N . HIS A 1 95 ? -11.668 -6.488 12.293 1.00 63.34 95 HIS A N 1
ATOM 761 C CA . HIS A 1 95 ? -11.689 -6.779 10.864 1.00 63.34 95 HIS A CA 1
ATOM 762 C C . HIS A 1 95 ? -12.115 -8.232 10.628 1.00 63.34 95 HIS A C 1
ATOM 764 O O . HIS A 1 95 ? -11.823 -9.115 11.439 1.00 63.34 95 HIS A O 1
ATOM 770 N N . LEU A 1 96 ? -12.777 -8.493 9.495 1.00 68.62 96 LEU A N 1
ATOM 771 C CA . LEU A 1 96 ? -12.950 -9.861 9.002 1.00 68.62 96 LEU A CA 1
ATOM 772 C C . LEU A 1 96 ? -11.569 -10.536 8.887 1.00 68.62 96 LEU A C 1
ATOM 774 O O . LEU A 1 96 ? -10.587 -9.853 8.580 1.00 68.62 96 LEU A O 1
ATOM 778 N N . PRO A 1 97 ? -11.462 -11.853 9.138 1.00 72.19 97 PRO A N 1
ATOM 779 C CA . PRO A 1 97 ? -10.179 -12.544 9.084 1.00 72.19 97 PRO A CA 1
ATOM 780 C C . PRO A 1 97 ? -9.533 -12.368 7.700 1.00 72.19 97 PRO A C 1
ATOM 782 O O . PRO A 1 97 ? -10.064 -12.853 6.702 1.00 72.19 97 PRO A O 1
ATOM 785 N N . MET A 1 98 ? -8.385 -11.682 7.657 1.00 80.81 98 MET A N 1
ATOM 786 C CA . MET A 1 98 ? -7.620 -11.386 6.438 1.00 80.81 98 MET A CA 1
ATOM 787 C C . MET A 1 98 ? -6.297 -12.159 6.404 1.00 80.81 98 MET A C 1
ATOM 789 O O . MET A 1 98 ? -5.641 -12.366 7.429 1.00 80.81 98 MET A O 1
ATOM 793 N N . LYS A 1 99 ? -5.870 -12.583 5.214 1.00 85.25 99 LYS A N 1
ATOM 794 C CA . LYS A 1 99 ? -4.570 -13.222 4.988 1.00 85.25 99 LYS A CA 1
ATOM 795 C C . LYS A 1 99 ? -3.502 -12.161 4.801 1.00 85.25 99 LYS A C 1
ATOM 797 O O . LYS A 1 99 ? -3.297 -11.660 3.700 1.00 85.25 99 LYS A O 1
ATOM 802 N N . GLN A 1 100 ? -2.749 -11.902 5.860 1.00 88.56 100 GLN A N 1
ATOM 803 C CA . GLN A 1 100 ? -1.628 -10.972 5.824 1.00 88.56 100 GLN A CA 1
ATOM 804 C C . GLN A 1 100 ? -0.288 -11.690 5.602 1.00 88.56 100 GLN A C 1
ATOM 806 O O . GLN A 1 100 ? -0.060 -12.807 6.073 1.00 88.56 100 GLN A O 1
ATOM 811 N N . ARG A 1 101 ? 0.632 -11.038 4.889 1.00 86.75 101 ARG A N 1
ATOM 812 C CA . ARG A 1 101 ? 2.043 -11.422 4.781 1.00 86.75 101 ARG A CA 1
ATOM 813 C C . ARG A 1 101 ? 2.924 -10.208 4.987 1.00 86.75 101 ARG A C 1
ATOM 815 O O . ARG A 1 101 ? 2.721 -9.183 4.344 1.00 86.75 101 ARG A O 1
ATOM 822 N N . TYR A 1 102 ? 3.941 -10.368 5.822 1.00 87.06 102 TYR A N 1
ATOM 823 C CA . TYR A 1 102 ? 5.005 -9.389 5.961 1.00 87.06 102 TYR A CA 1
ATOM 824 C C . TYR A 1 102 ? 6.275 -9.914 5.293 1.00 87.06 102 TYR A C 1
ATOM 826 O O . TYR A 1 102 ? 6.579 -11.108 5.337 1.00 87.06 102 TYR A O 1
ATOM 834 N N . LEU A 1 103 ? 7.014 -9.012 4.665 1.00 82.12 103 LEU A N 1
ATOM 835 C CA . LEU A 1 103 ? 8.346 -9.257 4.137 1.00 82.12 103 LEU A CA 1
ATOM 836 C C . LEU A 1 103 ? 9.263 -8.208 4.744 1.00 82.12 103 LEU A C 1
ATOM 838 O O . LEU A 1 103 ? 9.059 -7.013 4.542 1.00 82.12 103 LEU A O 1
ATOM 842 N N . SER A 1 104 ? 10.246 -8.667 5.512 1.00 75.25 104 SER A N 1
ATOM 843 C CA . SER A 1 104 ? 11.306 -7.819 6.048 1.00 75.25 104 SER A CA 1
ATOM 844 C C . SER A 1 104 ? 12.546 -7.950 5.173 1.00 75.25 104 SER A C 1
ATOM 846 O O . SER A 1 104 ? 12.801 -9.013 4.607 1.00 75.25 104 SER A O 1
ATOM 848 N N . ASN A 1 105 ? 13.325 -6.877 5.088 1.00 70.25 105 ASN A N 1
ATOM 849 C CA . ASN A 1 105 ? 14.637 -6.864 4.453 1.00 70.25 105 ASN A CA 1
ATOM 850 C C . ASN A 1 105 ? 14.649 -7.246 2.959 1.00 70.25 105 ASN A C 1
ATOM 852 O O . ASN A 1 105 ? 15.580 -7.894 2.488 1.00 70.25 105 ASN A O 1
ATOM 856 N N . SER A 1 106 ? 13.615 -6.859 2.207 1.00 71.88 106 SER A N 1
ATOM 857 C CA . SER A 1 106 ? 13.575 -7.100 0.760 1.00 71.88 106 SER A CA 1
ATOM 858 C C . SER A 1 106 ? 14.424 -6.068 0.015 1.00 71.88 106 SER A C 1
ATOM 860 O O . SER A 1 106 ? 14.244 -4.862 0.199 1.00 71.88 106 SER A O 1
ATOM 862 N N . ASN A 1 107 ? 15.333 -6.539 -0.838 1.00 72.12 107 ASN A N 1
ATOM 863 C CA . ASN A 1 107 ? 16.077 -5.690 -1.768 1.00 72.12 107 ASN A CA 1
ATOM 864 C C . ASN A 1 107 ? 15.197 -5.297 -2.967 1.00 72.12 107 ASN A C 1
ATOM 866 O O . ASN A 1 107 ? 14.213 -5.973 -3.275 1.00 72.12 107 ASN A O 1
ATOM 870 N N . ASP A 1 108 ? 15.587 -4.248 -3.699 1.00 71.56 108 ASP A N 1
ATOM 871 C CA . ASP A 1 108 ? 14.881 -3.799 -4.915 1.00 71.56 108 ASP A CA 1
ATOM 872 C C . ASP A 1 108 ? 14.733 -4.899 -5.967 1.00 71.56 108 ASP A C 1
ATOM 874 O O . ASP A 1 108 ? 13.761 -4.908 -6.714 1.00 71.56 108 ASP A O 1
ATOM 878 N N . VAL A 1 109 ? 15.699 -5.819 -6.031 1.00 71.44 109 VAL A N 1
ATOM 879 C CA . VAL A 1 109 ? 15.737 -6.907 -7.018 1.00 71.44 109 VAL A CA 1
ATOM 880 C C . VAL A 1 109 ? 14.663 -7.959 -6.730 1.00 71.44 109 VAL A C 1
ATOM 882 O O . VAL A 1 109 ? 14.052 -8.492 -7.655 1.00 71.44 109 VAL A O 1
ATOM 885 N N . ASP A 1 110 ? 14.383 -8.215 -5.453 1.00 81.06 110 ASP A N 1
ATOM 886 C CA . ASP A 1 110 ? 13.444 -9.255 -5.025 1.00 81.06 110 ASP A CA 1
ATOM 887 C C . ASP A 1 110 ? 12.010 -8.721 -4.888 1.00 81.06 110 ASP A C 1
ATOM 889 O O . ASP A 1 110 ? 11.041 -9.484 -4.968 1.00 81.06 110 ASP A O 1
ATOM 893 N N . LEU A 1 111 ? 11.855 -7.401 -4.729 1.00 83.94 111 LEU A N 1
ATOM 894 C CA . LEU A 1 111 ? 10.561 -6.725 -4.593 1.00 83.94 111 LEU A CA 1
ATOM 895 C C . LEU A 1 111 ? 9.567 -7.087 -5.711 1.00 83.94 111 LEU A C 1
ATOM 897 O O . LEU A 1 111 ? 8.453 -7.512 -5.388 1.00 83.94 111 LEU A O 1
ATOM 901 N N . PRO A 1 112 ? 9.940 -6.987 -7.007 1.00 85.75 112 PRO A N 1
ATOM 902 C CA . PRO A 1 112 ? 9.086 -7.372 -8.129 1.00 85.75 112 PRO A CA 1
ATOM 903 C C . PRO A 1 112 ? 8.532 -8.785 -8.000 1.00 85.75 112 PRO A C 1
ATOM 905 O O . PRO A 1 112 ? 7.335 -9.020 -8.180 1.00 85.75 112 PRO A O 1
ATOM 908 N N . LEU A 1 113 ? 9.406 -9.727 -7.643 1.00 87.81 113 LEU A N 1
ATOM 909 C CA . LEU A 1 113 ? 9.071 -11.139 -7.545 1.00 87.81 113 LEU A CA 1
ATOM 910 C C . LEU A 1 113 ? 8.075 -11.383 -6.411 1.00 87.81 113 LEU A C 1
ATOM 912 O O . LEU A 1 113 ? 7.124 -12.152 -6.566 1.00 87.81 113 LEU A O 1
ATOM 916 N N . HIS A 1 114 ? 8.273 -10.723 -5.271 1.00 86.69 114 HIS A N 1
ATOM 917 C CA . HIS A 1 114 ? 7.376 -10.829 -4.128 1.00 86.69 114 HIS A CA 1
ATOM 918 C C . HIS A 1 114 ? 6.002 -10.218 -4.401 1.00 86.69 114 HIS A C 1
ATOM 920 O O . HIS A 1 114 ? 4.994 -10.859 -4.097 1.00 86.69 114 HIS A O 1
ATOM 926 N N . ILE A 1 115 ? 5.952 -9.043 -5.034 1.00 88.38 115 ILE A N 1
ATOM 927 C CA . ILE A 1 115 ? 4.697 -8.389 -5.421 1.00 88.38 115 ILE A CA 1
ATOM 928 C C . ILE A 1 115 ? 3.946 -9.254 -6.442 1.00 88.38 115 ILE A C 1
ATOM 930 O O . ILE A 1 115 ? 2.745 -9.483 -6.295 1.00 88.38 115 ILE A O 1
ATOM 934 N N . GLN A 1 116 ? 4.639 -9.815 -7.437 1.00 88.06 116 GLN A N 1
ATOM 935 C CA . GLN A 1 116 ? 4.021 -10.687 -8.439 1.00 88.06 116 GLN A CA 1
ATOM 936 C C . GLN A 1 116 ? 3.485 -11.989 -7.824 1.00 88.06 116 GLN A C 1
ATOM 938 O O . GLN A 1 116 ? 2.355 -12.389 -8.109 1.00 88.06 116 GLN A O 1
ATOM 943 N N . LYS A 1 117 ? 4.256 -12.631 -6.933 1.00 89.00 117 LYS A N 1
ATOM 944 C CA . LYS A 1 117 ? 3.810 -13.814 -6.174 1.00 89.00 117 LYS A CA 1
ATOM 945 C C . LYS A 1 117 ? 2.628 -13.500 -5.256 1.00 89.00 117 LYS A C 1
ATOM 947 O O . LYS A 1 117 ? 1.773 -14.363 -5.058 1.00 89.00 117 LYS A O 1
ATOM 952 N N . GLY A 1 118 ? 2.594 -12.302 -4.672 1.00 87.06 118 GLY A N 1
ATOM 953 C CA . GLY A 1 118 ? 1.472 -11.810 -3.877 1.00 87.06 118 GLY A CA 1
ATOM 954 C C . GLY A 1 118 ? 0.212 -11.678 -4.726 1.00 87.06 118 GLY A C 1
ATOM 955 O O . GLY A 1 118 ? -0.793 -12.331 -4.444 1.00 87.06 118 GLY A O 1
ATOM 956 N N . ARG A 1 119 ? 0.323 -10.960 -5.847 1.00 87.50 119 ARG A N 1
ATOM 957 C CA . ARG A 1 119 ? -0.767 -10.735 -6.801 1.00 87.50 119 ARG A CA 1
ATOM 958 C C . ARG A 1 119 ? -1.342 -12.035 -7.366 1.00 87.50 119 ARG A C 1
ATOM 960 O O . ARG A 1 119 ? -2.556 -12.170 -7.451 1.00 87.50 119 ARG A O 1
ATOM 967 N N . ALA A 1 120 ? -0.500 -13.022 -7.682 1.00 88.12 120 ALA A N 1
ATOM 968 C CA . ALA A 1 120 ? -0.948 -14.347 -8.131 1.00 88.12 120 ALA A CA 1
ATOM 969 C C . ALA A 1 120 ? -1.778 -15.104 -7.075 1.00 88.12 120 ALA A C 1
ATOM 971 O O . ALA A 1 120 ? -2.540 -16.005 -7.409 1.00 88.12 120 ALA A O 1
ATOM 972 N N . LYS A 1 121 ? -1.629 -14.744 -5.796 1.00 87.81 121 LYS A N 1
ATOM 973 C CA . LYS A 1 121 ? -2.360 -15.321 -4.662 1.00 87.81 121 LYS A CA 1
ATOM 974 C C . LYS A 1 121 ? -3.503 -14.422 -4.172 1.00 87.81 121 LYS A C 1
ATOM 976 O O . LYS A 1 121 ? -4.073 -14.723 -3.128 1.00 87.81 121 LYS A O 1
ATOM 981 N N . GLY A 1 122 ? -3.808 -13.335 -4.886 1.00 88.19 122 GLY A N 1
ATOM 982 C CA . GLY A 1 122 ? -4.874 -12.392 -4.539 1.00 88.19 122 GLY A CA 1
ATOM 983 C C . GLY A 1 122 ? -4.568 -11.459 -3.362 1.00 88.19 122 GLY A C 1
ATOM 984 O O . GLY A 1 122 ? -5.466 -10.755 -2.920 1.00 88.19 122 GLY A O 1
ATOM 985 N N . ILE A 1 123 ? -3.327 -11.430 -2.862 1.00 90.50 123 ILE A N 1
ATOM 986 C CA . ILE A 1 123 ? -2.908 -10.474 -1.827 1.00 90.50 123 ILE A CA 1
ATOM 987 C C . ILE A 1 123 ? -2.218 -9.274 -2.480 1.00 90.50 123 ILE A C 1
ATOM 989 O O . ILE A 1 123 ? -1.415 -9.432 -3.404 1.00 90.50 123 ILE A O 1
ATOM 993 N N . HIS A 1 124 ? -2.515 -8.079 -1.987 1.00 91.62 124 HIS A N 1
ATOM 994 C CA . HIS A 1 124 ? -2.018 -6.814 -2.519 1.00 91.62 124 HIS A CA 1
ATOM 995 C C . HIS A 1 124 ? -1.219 -6.067 -1.458 1.00 91.62 124 HIS A C 1
ATOM 997 O O . HIS A 1 124 ? -1.380 -6.313 -0.268 1.00 91.62 124 HIS A O 1
ATOM 1003 N N . VAL A 1 125 ? -0.337 -5.160 -1.875 1.00 92.50 125 VAL A N 1
ATOM 1004 C CA . VAL A 1 125 ? 0.447 -4.348 -0.941 1.00 92.50 125 VAL A CA 1
ATOM 1005 C C . VAL A 1 125 ? -0.456 -3.321 -0.267 1.00 92.50 125 VAL A C 1
ATOM 1007 O O . VAL A 1 125 ? -1.112 -2.540 -0.958 1.00 92.50 125 VAL A O 1
ATOM 1010 N N . ALA A 1 126 ? -0.444 -3.320 1.063 1.00 90.75 126 ALA A N 1
ATOM 1011 C CA . ALA A 1 126 ? -1.209 -2.410 1.908 1.00 90.75 126 ALA A CA 1
ATOM 1012 C C . ALA A 1 126 ? -0.337 -1.309 2.516 1.00 90.75 126 ALA A C 1
ATOM 1014 O O . ALA A 1 126 ? -0.766 -0.165 2.632 1.00 90.75 126 ALA A O 1
ATOM 1015 N N . SER A 1 127 ? 0.909 -1.631 2.872 1.00 89.81 127 SER A N 1
ATOM 1016 C CA . SER A 1 127 ? 1.850 -0.661 3.430 1.00 89.81 127 SER A CA 1
ATOM 1017 C C . SER A 1 127 ? 3.288 -1.011 3.073 1.00 89.81 127 SER A C 1
ATOM 1019 O O . SER A 1 127 ? 3.642 -2.186 2.930 1.00 89.81 127 SER A O 1
ATOM 1021 N N . VAL A 1 128 ? 4.116 0.023 2.926 1.00 91.81 128 VAL A N 1
ATOM 1022 C CA . VAL A 1 128 ? 5.551 -0.109 2.684 1.00 91.81 128 VAL A CA 1
ATOM 1023 C C . VAL A 1 128 ? 6.317 0.891 3.534 1.00 91.81 128 VAL A C 1
ATOM 1025 O O . VAL A 1 128 ? 5.944 2.058 3.624 1.00 91.81 128 VAL A O 1
ATOM 1028 N N . ALA A 1 129 ? 7.423 0.435 4.108 1.00 89.62 129 ALA A N 1
ATOM 1029 C CA . ALA A 1 129 ? 8.402 1.268 4.783 1.00 89.62 129 ALA A CA 1
ATOM 1030 C C . ALA A 1 129 ? 9.812 0.916 4.301 1.00 89.62 129 ALA A C 1
ATOM 1032 O O . ALA A 1 129 ? 10.079 -0.207 3.877 1.00 89.62 129 ALA A O 1
ATOM 1033 N N . SER A 1 130 ? 10.729 1.872 4.383 1.00 87.88 130 SER A N 1
ATOM 1034 C CA . SER A 1 130 ? 12.150 1.650 4.114 1.00 87.88 130 SER A CA 1
ATOM 1035 C C . SER A 1 130 ? 12.954 1.731 5.405 1.00 87.88 130 SER A C 1
ATOM 1037 O O . SER A 1 130 ? 12.778 2.667 6.188 1.00 87.88 130 SER A O 1
ATOM 1039 N N . GLY A 1 131 ? 13.879 0.797 5.599 1.00 80.44 131 GLY A N 1
ATOM 1040 C CA . GLY A 1 131 ? 14.857 0.867 6.677 1.00 80.44 131 GLY A CA 1
ATOM 1041 C C . GLY A 1 131 ? 15.983 1.853 6.336 1.00 80.44 131 GLY A C 1
ATOM 1042 O O . GLY A 1 131 ? 16.652 1.656 5.319 1.00 80.44 131 GLY A O 1
ATOM 1043 N N . PRO A 1 132 ? 16.255 2.880 7.165 1.00 71.00 132 PRO A N 1
ATOM 1044 C CA . PRO A 1 132 ? 17.302 3.865 6.878 1.00 71.00 132 PRO A CA 1
ATOM 1045 C C . PRO A 1 132 ? 18.718 3.265 6.905 1.00 71.00 132 PRO A C 1
ATOM 1047 O O . PRO A 1 132 ? 19.571 3.693 6.135 1.00 71.00 132 PRO A O 1
ATOM 1050 N N . LEU A 1 133 ? 18.970 2.253 7.747 1.00 70.50 133 LEU A N 1
ATOM 1051 C CA . LEU A 1 133 ? 20.284 1.600 7.870 1.00 70.50 133 LEU A CA 1
ATOM 1052 C C . LEU A 1 133 ? 20.477 0.426 6.903 1.00 70.50 133 LEU A C 1
ATOM 1054 O O . LEU A 1 133 ? 21.568 0.225 6.378 1.00 70.50 133 LEU A O 1
ATOM 1058 N N . SER A 1 134 ? 19.430 -0.367 6.686 1.00 67.56 134 SER A N 1
ATOM 1059 C CA . SER A 1 134 ? 19.511 -1.629 5.945 1.00 67.56 134 SER A CA 1
ATOM 1060 C C . SER A 1 134 ? 19.313 -1.471 4.437 1.00 67.56 134 SER A C 1
ATOM 1062 O O . SER A 1 134 ? 19.449 -2.455 3.716 1.00 67.56 134 SER A O 1
ATOM 1064 N N . LYS A 1 135 ? 18.982 -0.259 3.954 1.00 75.50 135 LYS A N 1
ATOM 1065 C CA . LYS A 1 135 ? 18.671 0.029 2.538 1.00 75.50 135 LYS A CA 1
ATOM 1066 C C . LYS A 1 135 ? 17.674 -0.971 1.941 1.00 75.50 135 LYS A C 1
ATOM 1068 O O . LYS A 1 135 ? 17.752 -1.313 0.760 1.00 75.50 135 LYS A O 1
ATOM 1073 N N . SER A 1 136 ? 16.751 -1.447 2.765 1.00 83.69 136 SER A N 1
ATOM 1074 C CA . SER A 1 136 ? 15.816 -2.506 2.418 1.00 83.69 136 SER A CA 1
ATOM 1075 C C . SER A 1 136 ? 14.383 -2.083 2.688 1.00 83.69 136 SER A C 1
ATOM 1077 O O . SER A 1 136 ? 14.115 -1.179 3.487 1.00 83.69 136 SER A O 1
ATOM 1079 N N . TRP A 1 137 ? 13.459 -2.737 1.995 1.00 87.62 137 TRP A N 1
ATOM 1080 C CA . TRP A 1 137 ? 12.033 -2.490 2.121 1.00 87.62 137 TRP A CA 1
ATOM 1081 C C . TRP A 1 137 ? 11.405 -3.481 3.093 1.00 87.62 137 TRP A C 1
ATOM 1083 O O . TRP A 1 137 ? 11.688 -4.683 3.072 1.00 87.62 137 TRP A O 1
ATOM 1093 N N . ALA A 1 138 ? 10.515 -2.956 3.922 1.00 88.81 138 ALA A N 1
ATOM 1094 C CA . ALA A 1 138 ? 9.545 -3.711 4.684 1.00 88.81 138 ALA A CA 1
ATOM 1095 C C . ALA A 1 138 ? 8.184 -3.549 4.002 1.00 88.81 138 ALA A C 1
ATOM 1097 O O . ALA A 1 138 ? 7.687 -2.431 3.867 1.00 88.81 138 ALA A O 1
ATOM 1098 N N . ILE A 1 139 ? 7.596 -4.656 3.552 1.00 90.25 139 ILE A N 1
ATOM 1099 C CA . ILE A 1 139 ? 6.310 -4.667 2.849 1.00 90.25 139 ILE A CA 1
ATOM 1100 C C . ILE A 1 139 ? 5.302 -5.476 3.649 1.00 90.25 139 ILE A C 1
ATOM 1102 O O . ILE A 1 139 ? 5.584 -6.596 4.077 1.00 90.25 139 ILE A O 1
ATOM 1106 N N . ILE A 1 140 ? 4.098 -4.928 3.773 1.00 91.12 140 ILE A N 1
ATOM 1107 C CA . ILE A 1 140 ? 2.921 -5.619 4.283 1.00 91.12 140 ILE A CA 1
ATOM 1108 C C . ILE A 1 140 ? 1.937 -5.795 3.127 1.00 91.12 140 ILE A C 1
ATOM 1110 O O . ILE A 1 140 ? 1.582 -4.829 2.449 1.00 91.12 140 ILE A O 1
ATOM 1114 N N . MET A 1 141 ? 1.508 -7.035 2.900 1.00 91.50 141 MET A N 1
ATOM 1115 C CA . MET A 1 141 ? 0.481 -7.393 1.924 1.00 91.50 141 MET A CA 1
ATOM 1116 C C . MET A 1 141 ? -0.689 -8.086 2.609 1.00 91.50 141 MET A C 1
ATOM 1118 O O . MET A 1 141 ? -0.461 -8.915 3.489 1.00 91.50 141 MET A O 1
ATOM 1122 N N . ASP A 1 142 ? -1.909 -7.833 2.155 1.00 90.88 142 ASP A N 1
ATOM 1123 C CA . ASP A 1 142 ? -3.104 -8.545 2.606 1.00 90.88 142 ASP A CA 1
ATOM 1124 C C . ASP A 1 142 ? -4.171 -8.655 1.502 1.00 90.88 142 ASP A C 1
ATOM 1126 O O . ASP A 1 142 ? -4.043 -8.065 0.426 1.00 90.88 142 ASP A O 1
ATOM 1130 N N . ASP A 1 143 ? -5.182 -9.495 1.727 1.00 88.62 143 ASP A N 1
ATOM 1131 C CA . ASP A 1 143 ? -6.366 -9.644 0.865 1.00 88.62 143 ASP A CA 1
ATOM 1132 C C . ASP A 1 143 ? -7.560 -8.784 1.324 1.00 88.62 143 ASP A C 1
ATOM 1134 O O . ASP A 1 143 ? -8.592 -8.770 0.655 1.00 88.62 143 ASP A O 1
ATOM 1138 N N . GLY A 1 144 ? -7.415 -8.035 2.421 1.00 84.12 144 GLY A N 1
ATOM 1139 C CA . GLY A 1 144 ? -8.450 -7.175 2.989 1.00 84.12 144 GLY A CA 1
ATOM 1140 C C . GLY A 1 144 ? -8.560 -5.810 2.308 1.00 84.12 144 GLY A C 1
ATOM 1141 O O . GLY A 1 144 ? -9.627 -5.204 2.344 1.00 84.12 144 GLY A O 1
ATOM 1142 N N . VAL A 1 145 ? -7.504 -5.334 1.633 1.00 82.19 145 VAL A N 1
ATOM 1143 C CA . VAL A 1 145 ? -7.512 -4.015 0.963 1.00 82.19 145 VAL A CA 1
ATOM 1144 C C . VAL A 1 145 ? -8.518 -3.907 -0.192 1.00 82.19 145 VAL A C 1
ATOM 1146 O O . VAL A 1 145 ? -8.838 -2.805 -0.638 1.00 82.19 145 VAL A O 1
ATOM 1149 N N . GLY A 1 146 ? -8.996 -5.041 -0.715 1.00 84.44 146 GLY A N 1
ATOM 1150 C CA . GLY A 1 146 ? -10.044 -5.069 -1.734 1.00 84.44 146 GLY A CA 1
ATOM 1151 C C . GLY A 1 146 ? -9.630 -4.502 -3.093 1.00 84.44 146 GLY A C 1
ATOM 1152 O O . GLY A 1 146 ? -10.496 -4.068 -3.842 1.00 84.44 146 GLY A O 1
ATOM 1153 N N . TYR A 1 147 ? -8.331 -4.469 -3.417 1.00 89.06 147 TYR A N 1
ATOM 1154 C CA . TYR A 1 147 ? -7.840 -4.024 -4.725 1.00 89.06 147 TYR A CA 1
ATOM 1155 C C . TYR A 1 147 ? -8.008 -5.103 -5.804 1.00 89.06 147 TYR A C 1
ATOM 1157 O O . TYR A 1 147 ? -7.769 -6.283 -5.569 1.00 89.06 147 TYR A O 1
ATOM 1165 N N . THR A 1 148 ? -8.345 -4.687 -7.027 1.00 87.31 148 THR A N 1
ATOM 1166 C CA . THR A 1 148 ? -8.445 -5.585 -8.200 1.00 87.31 148 THR A CA 1
ATOM 1167 C C . THR A 1 148 ? -7.159 -5.649 -9.018 1.00 87.31 148 THR A C 1
ATOM 1169 O O . THR A 1 148 ? -6.872 -6.651 -9.675 1.00 87.31 148 THR A O 1
ATOM 1172 N N . ALA A 1 149 ? -6.365 -4.577 -9.013 1.00 88.31 149 ALA A N 1
ATOM 1173 C CA . ALA A 1 149 ? -5.001 -4.637 -9.514 1.00 88.31 149 ALA A CA 1
ATOM 1174 C C . ALA A 1 149 ? -4.114 -3.574 -8.886 1.00 88.31 149 ALA A C 1
ATOM 1176 O O . ALA A 1 149 ? -4.575 -2.521 -8.442 1.00 88.31 149 ALA A O 1
ATOM 1177 N N . GLN A 1 150 ? -2.816 -3.846 -8.951 1.00 90.38 150 GLN A N 1
ATOM 1178 C CA . GLN A 1 150 ? -1.781 -2.989 -8.416 1.00 90.38 150 GLN A CA 1
ATOM 1179 C C . GLN A 1 150 ? -0.577 -2.959 -9.361 1.00 90.38 150 GLN A C 1
ATOM 1181 O O . GLN A 1 150 ? -0.208 -3.969 -9.970 1.00 90.38 150 GLN A O 1
ATOM 1186 N N . THR A 1 151 ? 0.010 -1.777 -9.489 1.00 90.44 151 THR A N 1
ATOM 1187 C CA . THR A 1 151 ? 1.214 -1.486 -10.271 1.00 90.44 151 THR A CA 1
ATOM 1188 C C . THR A 1 151 ? 2.175 -0.698 -9.399 1.00 90.44 151 THR A C 1
ATOM 1190 O O . THR A 1 151 ? 1.730 0.095 -8.570 1.00 90.44 151 THR A O 1
ATOM 1193 N N . TYR A 1 152 ? 3.473 -0.878 -9.592 1.00 91.06 152 TYR A N 1
ATOM 1194 C CA . TYR A 1 152 ? 4.491 -0.176 -8.822 1.00 91.06 152 TYR A CA 1
ATOM 1195 C C . TYR A 1 152 ? 5.562 0.398 -9.749 1.00 91.06 152 TYR A C 1
ATOM 1197 O O . TYR A 1 152 ? 5.762 -0.094 -10.860 1.00 91.06 152 TYR A O 1
ATOM 1205 N N . ALA A 1 153 ? 6.254 1.422 -9.268 1.00 90.00 153 ALA A N 1
ATOM 1206 C CA . ALA A 1 153 ? 7.454 1.966 -9.877 1.00 90.00 153 ALA A CA 1
ATOM 1207 C C . ALA A 1 153 ? 8.486 2.247 -8.787 1.00 90.00 153 ALA A C 1
ATOM 1209 O O . ALA A 1 153 ? 8.143 2.778 -7.729 1.00 90.00 153 ALA A O 1
ATOM 1210 N N . ILE A 1 154 ? 9.737 1.888 -9.068 1.00 89.44 154 ILE A N 1
ATOM 1211 C CA . ILE A 1 154 ? 10.897 2.270 -8.265 1.00 89.44 154 ILE A CA 1
ATOM 1212 C C . ILE A 1 154 ? 11.673 3.295 -9.083 1.00 89.44 154 ILE A C 1
ATOM 1214 O O . ILE A 1 154 ? 11.980 3.047 -10.250 1.00 89.44 154 ILE A O 1
ATOM 1218 N N . SER A 1 155 ? 11.968 4.442 -8.489 1.00 88.88 155 SER A N 1
ATOM 1219 C CA . SER A 1 155 ? 12.786 5.487 -9.099 1.00 88.88 155 SER A CA 1
ATOM 1220 C C . SER A 1 155 ? 13.928 5.891 -8.176 1.00 88.88 155 SER A C 1
ATOM 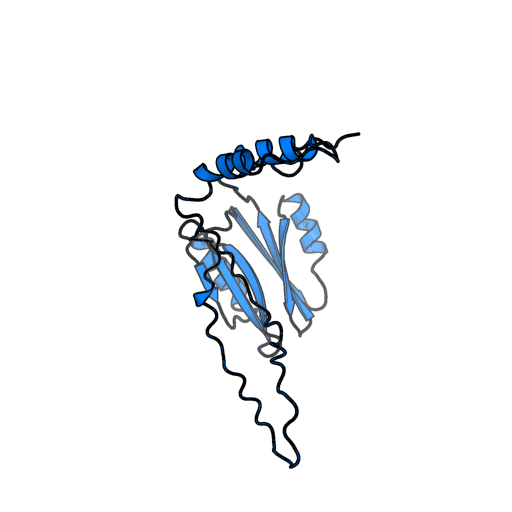1222 O O . SER A 1 155 ? 13.881 5.675 -6.965 1.00 88.88 155 SER A O 1
ATOM 1224 N N . PHE A 1 156 ? 14.964 6.480 -8.765 1.00 86.44 156 PHE A N 1
ATOM 1225 C CA . PHE A 1 156 ? 16.142 6.975 -8.063 1.00 86.44 156 PHE A CA 1
ATOM 1226 C C . PHE A 1 156 ? 16.223 8.495 -8.234 1.00 86.44 156 PHE A C 1
ATOM 1228 O O . PHE A 1 156 ? 16.050 9.011 -9.336 1.00 86.44 156 PHE A O 1
ATOM 1235 N N . GLY A 1 157 ? 16.485 9.215 -7.147 1.00 85.00 157 GLY A N 1
ATOM 1236 C CA . GLY A 1 157 ? 16.664 10.667 -7.117 1.00 85.00 157 GLY A CA 1
ATOM 1237 C C . GLY A 1 157 ? 15.361 11.466 -7.066 1.00 85.00 157 GLY A C 1
ATOM 1238 O O . GLY A 1 157 ? 15.235 12.357 -6.232 1.00 85.00 157 GLY A O 1
ATOM 1239 N N . TYR A 1 158 ? 14.387 11.148 -7.921 1.00 85.56 158 TYR A N 1
ATOM 1240 C CA . TYR A 1 158 ? 13.132 11.897 -8.041 1.00 85.56 158 TYR A CA 1
ATOM 1241 C C . TYR A 1 158 ? 11.911 10.979 -8.128 1.00 85.56 158 TYR A C 1
ATOM 1243 O O . TYR A 1 158 ? 12.010 9.809 -8.500 1.00 85.56 158 TYR A O 1
ATOM 1251 N N . LEU A 1 159 ? 10.740 11.516 -7.780 1.00 86.69 159 LEU A N 1
ATOM 1252 C CA . LEU A 1 159 ? 9.459 10.824 -7.910 1.00 86.69 159 LEU A CA 1
ATOM 1253 C C . LEU A 1 159 ? 9.120 10.635 -9.402 1.00 86.69 159 LEU A C 1
ATOM 1255 O O . LEU A 1 159 ? 9.284 11.583 -10.168 1.00 86.69 159 LEU A O 1
ATOM 1259 N N . PRO A 1 160 ? 8.623 9.469 -9.852 1.00 87.25 160 PRO A N 1
ATOM 1260 C CA . PRO A 1 160 ? 8.437 9.207 -11.276 1.00 87.25 160 PRO A CA 1
ATOM 1261 C C . PRO A 1 160 ? 7.151 9.876 -11.798 1.00 87.25 160 PRO A C 1
ATOM 1263 O O . PRO A 1 160 ? 6.129 9.221 -12.011 1.00 87.25 160 PRO A O 1
ATOM 1266 N N . GLU A 1 161 ? 7.192 11.197 -11.992 1.00 86.12 161 GLU A N 1
ATOM 1267 C CA . GLU A 1 161 ? 6.036 12.021 -12.367 1.00 86.12 161 GLU A CA 1
ATOM 1268 C C . GLU A 1 161 ? 5.403 11.605 -13.692 1.00 86.12 161 GLU A C 1
ATOM 1270 O O . GLU A 1 161 ? 4.179 11.512 -13.779 1.00 86.12 161 GLU A O 1
ATOM 1275 N N . ASP A 1 162 ? 6.210 11.305 -14.710 1.00 86.00 162 ASP A N 1
ATOM 1276 C CA . ASP A 1 162 ? 5.694 10.916 -16.025 1.00 86.00 162 ASP A CA 1
ATOM 1277 C C . ASP A 1 162 ? 4.970 9.570 -15.965 1.00 86.00 162 ASP A C 1
ATOM 1279 O O . ASP A 1 162 ? 3.891 9.412 -16.538 1.00 86.00 162 ASP A O 1
ATOM 1283 N N . TRP A 1 163 ? 5.490 8.622 -15.182 1.00 88.25 163 TRP A N 1
ATOM 1284 C CA . TRP A 1 163 ? 4.829 7.340 -14.940 1.00 88.25 163 TRP A CA 1
ATOM 1285 C C . TRP A 1 163 ? 3.518 7.514 -14.154 1.00 88.25 163 TRP A C 1
ATOM 1287 O O . TRP A 1 163 ? 2.498 6.891 -14.481 1.00 88.25 163 TRP A O 1
ATOM 1297 N N . ILE A 1 164 ? 3.518 8.407 -13.155 1.00 86.69 164 ILE A N 1
ATOM 1298 C CA . ILE A 1 164 ? 2.326 8.788 -12.387 1.00 86.69 164 ILE A CA 1
ATOM 1299 C C . ILE A 1 164 ? 1.291 9.481 -13.292 1.00 86.69 164 ILE A C 1
ATOM 1301 O O . ILE A 1 164 ? 0.092 9.204 -13.203 1.00 86.69 164 ILE A O 1
ATOM 1305 N N . ARG A 1 165 ? 1.708 10.356 -14.203 1.00 85.38 165 ARG A N 1
ATOM 1306 C CA . ARG A 1 165 ? 0.794 11.057 -15.108 1.00 85.38 165 ARG A CA 1
ATOM 1307 C C . ARG A 1 165 ? 0.220 10.101 -16.155 1.00 85.38 165 ARG A C 1
ATOM 1309 O O . ARG A 1 165 ? -0.994 10.078 -16.344 1.00 85.38 165 ARG A O 1
ATOM 1316 N N . ALA A 1 166 ? 1.057 9.245 -16.741 1.00 82.00 166 ALA A N 1
ATOM 1317 C CA . ALA A 1 166 ? 0.673 8.301 -17.788 1.00 82.00 166 ALA A CA 1
ATOM 1318 C C . ALA A 1 166 ? -0.405 7.305 -17.342 1.00 82.00 166 ALA A C 1
ATOM 1320 O O . ALA A 1 166 ? -1.358 7.068 -18.075 1.00 82.00 166 ALA A O 1
ATOM 1321 N N . HIS A 1 167 ? -0.315 6.755 -16.127 1.00 75.50 167 HIS A N 1
ATOM 1322 C CA . HIS A 1 167 ? -1.317 5.791 -15.655 1.00 75.50 167 HIS A CA 1
ATOM 1323 C C . HIS A 1 167 ? -2.554 6.467 -15.032 1.00 75.50 167 HIS A C 1
ATOM 1325 O O . HIS A 1 167 ? -3.499 5.782 -14.644 1.00 75.50 167 HIS A O 1
ATOM 1331 N N . ARG A 1 168 ? -2.591 7.807 -14.893 1.00 71.00 168 ARG A N 1
ATOM 1332 C CA . ARG A 1 168 ? -3.771 8.539 -14.374 1.00 71.00 168 ARG A CA 1
ATOM 1333 C C . ARG A 1 168 ? -4.968 8.436 -15.321 1.00 71.00 168 ARG A C 1
ATOM 1335 O O . ARG A 1 168 ? -6.096 8.403 -14.849 1.00 71.00 168 ARG A O 1
ATOM 1342 N N . SER A 1 169 ? -4.722 8.287 -16.621 1.00 70.31 169 SER A N 1
ATOM 1343 C CA . SER A 1 169 ? -5.756 7.995 -17.623 1.00 70.31 169 SER A CA 1
ATOM 1344 C C . SER A 1 169 ? -6.331 6.575 -17.519 1.00 70.31 169 SER A C 1
ATOM 1346 O O . SER A 1 169 ? -7.392 6.310 -18.069 1.00 70.31 169 SER A O 1
ATOM 1348 N N . GLN A 1 170 ? -5.666 5.665 -16.797 1.00 77.75 170 GLN A N 1
ATOM 1349 C CA . GLN A 1 170 ? -6.050 4.254 -16.666 1.00 77.75 170 GLN A CA 1
ATOM 1350 C C . GLN A 1 170 ? -6.821 3.944 -15.364 1.00 77.75 170 GLN A C 1
ATOM 1352 O O . GLN A 1 170 ? -6.885 2.788 -14.945 1.00 77.75 170 GLN A O 1
ATOM 1357 N N . SER A 1 171 ? -7.373 4.964 -14.694 1.00 85.12 171 SER A N 1
ATOM 1358 C CA . SER A 1 171 ? -8.151 4.838 -13.443 1.00 85.12 171 SER A CA 1
ATOM 1359 C C . SER A 1 171 ? -7.409 4.190 -12.264 1.00 85.12 171 SER A C 1
ATOM 1361 O O . SER A 1 171 ? -8.024 3.625 -11.361 1.00 85.12 171 SER A O 1
ATOM 1363 N N . TYR A 1 172 ? -6.077 4.267 -12.248 1.00 88.25 172 TYR A N 1
ATOM 1364 C CA . TYR A 1 172 ? -5.284 3.902 -11.075 1.00 88.25 172 TYR A CA 1
ATOM 1365 C C . TYR A 1 172 ? -5.122 5.107 -10.146 1.00 88.25 172 TYR A C 1
ATOM 1367 O O . TYR A 1 172 ? -4.851 6.213 -10.617 1.00 88.25 172 TYR A O 1
ATOM 1375 N N . TYR A 1 173 ? -5.150 4.888 -8.836 1.00 89.12 173 TYR A N 1
ATOM 1376 C CA . TYR A 1 173 ? -4.883 5.918 -7.826 1.00 89.12 173 TYR A CA 1
ATOM 1377 C C . TYR A 1 173 ? -3.559 5.638 -7.124 1.00 89.12 173 TYR A C 1
ATOM 1379 O O . TYR A 1 173 ? -3.163 4.481 -7.001 1.00 89.12 173 TYR A O 1
ATOM 1387 N N . ILE A 1 174 ? -2.854 6.686 -6.692 1.00 91.25 174 ILE A N 1
ATOM 1388 C CA . ILE A 1 174 ? -1.677 6.526 -5.829 1.00 91.25 174 ILE A CA 1
ATOM 1389 C C . ILE A 1 174 ? -2.186 6.081 -4.464 1.00 91.25 174 ILE A C 1
ATOM 1391 O O . ILE A 1 174 ? -2.958 6.803 -3.842 1.00 91.25 174 ILE A O 1
ATOM 1395 N N . THR A 1 175 ? -1.773 4.897 -4.022 1.00 90.75 175 THR A N 1
ATOM 1396 C CA . THR A 1 175 ? -2.195 4.343 -2.729 1.00 90.75 175 THR A CA 1
ATOM 1397 C C . THR A 1 175 ? -1.064 4.333 -1.718 1.00 90.75 175 THR A C 1
ATOM 1399 O O . THR A 1 175 ? -1.317 4.480 -0.531 1.00 90.75 175 THR A O 1
ATOM 1402 N N . ILE A 1 176 ? 0.184 4.162 -2.169 1.00 91.25 176 ILE A N 1
ATOM 1403 C CA . ILE A 1 176 ? 1.350 4.105 -1.283 1.00 91.25 176 ILE A CA 1
ATOM 1404 C C . ILE A 1 176 ? 2.512 4.843 -1.937 1.00 91.25 176 ILE A C 1
ATOM 1406 O O . ILE A 1 176 ? 2.774 4.687 -3.133 1.00 91.25 176 ILE A O 1
ATOM 1410 N N . VAL A 1 177 ? 3.227 5.619 -1.128 1.00 92.56 177 VAL A N 1
ATOM 1411 C CA . VAL A 1 177 ? 4.497 6.251 -1.482 1.00 92.56 177 VAL A CA 1
ATOM 1412 C C . VAL A 1 177 ? 5.456 6.018 -0.325 1.00 92.56 177 VAL A C 1
ATOM 1414 O O . VAL A 1 177 ? 5.115 6.303 0.820 1.00 92.56 177 VAL A O 1
ATOM 1417 N N . ALA A 1 178 ? 6.646 5.510 -0.618 1.00 91.12 178 ALA A N 1
ATOM 1418 C CA . ALA A 1 178 ? 7.698 5.321 0.368 1.00 91.12 178 ALA A CA 1
ATOM 1419 C C . ALA A 1 178 ? 9.029 5.829 -0.196 1.00 91.12 178 ALA A C 1
ATOM 1421 O O . ALA A 1 178 ? 9.375 5.542 -1.341 1.00 91.12 178 ALA A O 1
ATOM 1422 N N . GLY A 1 179 ? 9.759 6.605 0.602 1.00 89.25 179 GLY A N 1
ATOM 1423 C CA . GLY A 1 179 ? 11.076 7.133 0.252 1.00 89.25 179 GLY A CA 1
ATOM 1424 C C . GLY A 1 179 ? 12.142 6.534 1.157 1.00 89.25 179 GLY A C 1
ATOM 1425 O O . GLY A 1 179 ? 11.974 6.538 2.373 1.00 89.25 179 GLY A O 1
ATOM 1426 N N . ALA A 1 180 ? 13.224 6.042 0.564 1.00 86.50 180 ALA A N 1
ATOM 1427 C CA . ALA A 1 180 ? 14.375 5.502 1.268 1.00 86.50 180 ALA A CA 1
ATOM 1428 C C . ALA A 1 180 ? 15.478 6.556 1.444 1.00 86.50 180 ALA A C 1
ATOM 1430 O O . ALA A 1 180 ? 15.579 7.525 0.689 1.00 86.50 180 ALA A O 1
ATOM 1431 N N . ALA A 1 181 ? 16.340 6.344 2.442 1.00 84.81 181 ALA A N 1
ATOM 1432 C CA . ALA A 1 181 ? 17.429 7.263 2.788 1.00 84.81 181 ALA A CA 1
ATOM 1433 C C . ALA A 1 181 ? 18.492 7.425 1.681 1.00 84.81 181 ALA A C 1
ATOM 1435 O O . ALA A 1 181 ? 19.285 8.357 1.723 1.00 84.81 181 ALA A O 1
ATOM 1436 N N . ASP A 1 182 ? 18.507 6.540 0.685 1.00 83.62 182 ASP A N 1
ATOM 1437 C CA . ASP A 1 182 ? 19.397 6.585 -0.477 1.00 83.62 182 ASP A CA 1
ATOM 1438 C C . ASP A 1 182 ? 18.739 7.198 -1.721 1.00 83.62 182 ASP A C 1
ATOM 1440 O O . ASP A 1 182 ? 19.135 6.914 -2.851 1.00 83.62 182 ASP A O 1
ATOM 1444 N N . HIS A 1 183 ? 17.737 8.054 -1.510 1.00 85.44 183 HIS A N 1
ATOM 1445 C CA . HIS A 1 183 ? 17.007 8.763 -2.562 1.00 85.44 183 HIS A CA 1
ATOM 1446 C C . HIS A 1 183 ? 16.234 7.848 -3.519 1.00 85.44 183 HIS A C 1
ATOM 1448 O O . HIS A 1 183 ? 15.870 8.272 -4.617 1.00 85.44 183 HIS A O 1
ATOM 1454 N N . ARG A 1 184 ? 15.953 6.602 -3.130 1.00 87.94 184 ARG A N 1
ATOM 1455 C CA . ARG A 1 184 ? 14.998 5.761 -3.851 1.00 87.94 184 ARG A CA 1
ATOM 1456 C C . ARG A 1 184 ? 13.576 6.073 -3.428 1.00 87.94 184 ARG A C 1
ATOM 1458 O O . ARG A 1 184 ? 13.294 6.243 -2.244 1.00 87.94 184 ARG A O 1
ATOM 1465 N N . PHE A 1 185 ? 12.671 6.059 -4.391 1.00 89.75 185 PHE A N 1
ATOM 1466 C CA . PHE A 1 185 ? 11.243 6.169 -4.148 1.00 89.75 185 PHE A CA 1
ATOM 1467 C C . PHE A 1 185 ? 10.541 4.939 -4.696 1.00 89.75 185 PHE A C 1
ATOM 1469 O O . PHE A 1 185 ? 10.766 4.537 -5.836 1.00 89.75 185 PHE A O 1
ATOM 1476 N N . LEU A 1 186 ? 9.664 4.362 -3.886 1.00 90.50 186 LEU A N 1
ATOM 1477 C CA . LEU A 1 186 ? 8.710 3.354 -4.302 1.00 90.50 186 LEU A CA 1
ATOM 1478 C C . LEU A 1 186 ? 7.327 3.995 -4.329 1.00 90.50 186 LEU A C 1
ATOM 1480 O O . LEU A 1 186 ? 6.833 4.490 -3.315 1.00 90.50 186 LEU A O 1
ATOM 1484 N N . VAL A 1 187 ? 6.687 3.945 -5.490 1.00 92.44 187 VAL A N 1
ATOM 1485 C CA . VAL A 1 187 ? 5.310 4.399 -5.668 1.00 92.44 187 VAL A CA 1
ATOM 1486 C C . VAL A 1 187 ? 4.468 3.214 -6.083 1.00 92.44 187 VAL A C 1
ATOM 1488 O O . VAL A 1 187 ? 4.776 2.539 -7.065 1.00 92.44 187 VAL A O 1
ATOM 1491 N N . ILE A 1 188 ? 3.382 2.981 -5.356 1.00 92.00 188 ILE A N 1
ATOM 1492 C CA . ILE A 1 188 ? 2.409 1.945 -5.673 1.00 92.00 188 ILE A CA 1
ATOM 1493 C C . ILE A 1 188 ? 1.076 2.603 -5.980 1.00 92.00 188 ILE A C 1
ATOM 1495 O O . ILE A 1 188 ? 0.594 3.497 -5.278 1.00 92.00 188 ILE A O 1
ATOM 1499 N N . ARG A 1 189 ? 0.473 2.121 -7.059 1.00 91.44 189 ARG A N 1
ATOM 1500 C CA . ARG A 1 189 ? -0.840 2.533 -7.508 1.00 91.44 189 ARG A CA 1
ATOM 1501 C C . ARG A 1 189 ? -1.761 1.346 -7.608 1.00 91.44 189 ARG A C 1
ATOM 1503 O O . ARG A 1 189 ? -1.373 0.313 -8.154 1.00 91.44 189 ARG A O 1
ATOM 1510 N N . SER A 1 190 ? -2.990 1.530 -7.160 1.00 91.56 190 SER A N 1
ATOM 1511 C CA . SER A 1 190 ? -3.982 0.461 -7.112 1.00 91.56 190 SER A CA 1
ATOM 1512 C C . SER A 1 190 ? -5.281 0.899 -7.784 1.00 91.56 190 SER A C 1
ATOM 1514 O O . SER A 1 190 ? -5.545 2.097 -7.933 1.00 91.56 190 SER A O 1
ATOM 1516 N N . LYS A 1 191 ? -6.071 -0.075 -8.241 1.00 90.38 191 LYS A N 1
ATOM 1517 C CA . LYS A 1 191 ? -7.389 0.139 -8.850 1.00 90.38 191 LYS A CA 1
ATOM 1518 C C . LYS A 1 191 ? -8.439 -0.801 -8.274 1.00 90.38 191 LYS A C 1
ATOM 1520 O O . LYS A 1 191 ? -8.119 -1.910 -7.842 1.00 90.38 191 LYS A O 1
ATOM 1525 N N . GLY A 1 192 ? -9.692 -0.355 -8.364 1.00 79.88 192 GLY A N 1
ATOM 1526 C CA . GLY A 1 192 ? -10.883 -1.099 -7.967 1.00 79.88 192 GLY A CA 1
ATOM 1527 C C . GLY A 1 192 ? -10.844 -1.465 -6.497 1.00 79.88 192 GLY A C 1
ATOM 1528 O O . GLY A 1 192 ? -10.588 -2.619 -6.198 1.00 79.88 192 GLY A O 1
ATOM 1529 N N . TRP A 1 193 ? -11.045 -0.478 -5.623 1.00 74.00 193 TRP A N 1
ATOM 1530 C CA . TRP A 1 193 ? -11.341 -0.733 -4.218 1.00 74.00 193 TRP A CA 1
ATOM 1531 C C . TRP A 1 193 ? -12.836 -1.035 -4.115 1.00 74.00 193 TRP A C 1
ATOM 1533 O O . TRP A 1 193 ? -13.665 -0.243 -4.565 1.00 74.00 193 TRP A O 1
ATOM 1543 N N . SER A 1 194 ? -13.178 -2.215 -3.616 1.00 59.09 194 SER A N 1
ATOM 1544 C CA . SER A 1 194 ? -14.548 -2.537 -3.235 1.00 59.09 194 SER A CA 1
ATOM 1545 C C . SER A 1 194 ? -14.681 -2.292 -1.740 1.00 59.09 194 SER A C 1
ATOM 1547 O O . SER A 1 194 ? -14.200 -3.098 -0.943 1.00 59.09 194 SER A O 1
ATOM 1549 N N . VAL A 1 195 ? -15.344 -1.200 -1.356 1.00 51.56 195 VAL A N 1
ATOM 1550 C CA . VAL A 1 195 ? -15.985 -1.164 -0.037 1.00 51.56 195 VAL A CA 1
ATOM 1551 C C . VAL A 1 195 ? -17.133 -2.141 -0.136 1.00 51.56 195 VAL A C 1
ATOM 1553 O O . VAL A 1 195 ? -18.175 -1.820 -0.700 1.00 51.56 195 VAL A O 1
ATOM 1556 N N . ASN A 1 196 ? -16.921 -3.368 0.322 1.00 45.03 196 ASN A N 1
ATOM 1557 C CA . ASN A 1 196 ? -18.064 -4.180 0.696 1.00 45.03 196 ASN A CA 1
ATOM 1558 C C . ASN A 1 196 ? -18.606 -3.532 1.973 1.00 45.03 196 ASN A C 1
ATOM 1560 O O . ASN A 1 196 ? -18.024 -3.708 3.043 1.00 45.03 196 ASN A O 1
ATOM 1564 N N . VAL A 1 197 ? -19.611 -2.673 1.788 1.00 37.22 197 VAL A N 1
ATOM 1565 C CA . VAL A 1 197 ? -20.473 -2.133 2.847 1.00 37.22 197 VAL A CA 1
ATOM 1566 C C . VAL A 1 197 ? -21.373 -3.254 3.347 1.00 37.22 197 VAL A C 1
ATOM 1568 O O . VAL A 1 197 ? -21.891 -4.002 2.484 1.00 37.22 197 VAL A O 1
#

Foldseek 3Di:
DDDDPCPPCPPDDPLVVVVVVQVVPDDPPDDDPVVVNVVSCPVVPDPDPPVDLFPQVVPDPDDPPPPDDDDDDDDDPPPPPPDPPPRDGDRDDDDDDKDKDKDPFADPVCVVVVQVVCVVVQKHWQAWEADQPSRGIITMIINRQQFPDKDKDKDAQDDPVVVVVVCVVVQWDFRYWYAYNRRIIMTMTTHGGDPPD

Radius of gyration: 25.77 Å; chains: 1; bounding box: 55×44×74 Å

Secondary structure (DSSP, 8-state):
-PPPTTSS-TT--HHHHHHHHHHHH--TTPPP-HHHHHHHHTTTS-S-TT--S--GGG----------------------------PPPP----------EEEEEE-TTTHHHHHHHHHHTT-EEEEEEE-TTT--EEEEEESTT-EEEEEEEEEESS--HHHHHHGGGGT-EEEEEEE-TTSEEEEEEEEEE----

pLDDT: mean 71.52, std 19.26, range [31.91, 92.56]